Protein AF-0000000072555849 (afdb_homodimer)

Solvent-accessible surface area (backbone atoms only — not comparable to full-atom values): 18110 Å² total; per-residue (Å²): 135,80,87,77,76,68,72,60,30,53,57,47,56,72,66,54,52,37,67,53,28,37,28,51,51,38,41,52,35,62,40,64,71,52,24,48,52,51,27,51,51,50,51,46,42,52,52,54,61,70,70,49,93,67,64,90,85,61,60,68,38,31,16,55,55,64,69,45,57,46,42,68,93,71,52,37,69,68,65,23,56,23,56,56,30,41,79,39,71,36,89,82,35,72,61,60,79,75,52,84,67,86,63,72,74,80,38,75,64,37,54,72,75,40,26,72,34,18,22,29,67,66,78,61,44,50,46,77,54,78,45,82,43,69,24,52,63,41,51,52,49,89,72,48,64,48,41,71,86,74,77,78,68,80,71,128,135,80,83,80,71,69,72,60,30,54,58,49,54,72,66,54,54,36,67,55,28,36,29,51,52,39,41,53,34,61,40,65,70,53,24,47,51,51,27,50,52,50,50,46,43,51,52,54,61,71,70,47,93,66,64,89,85,62,60,67,40,31,16,56,56,65,69,45,59,46,42,68,91,71,54,38,67,68,66,25,56,24,55,55,28,41,80,39,71,39,89,81,34,70,61,59,78,74,52,83,67,88,61,72,73,81,37,74,64,36,54,72,74,40,26,73,32,19,24,28,68,65,78,61,44,49,46,78,54,79,45,83,42,69,23,52,63,42,50,52,47,89,72,48,64,48,40,70,84,74,78,78,68,81,73,127

Radius of gyration: 21.7 Å; Cα contacts (8 Å, |Δi|>4): 490; chains: 2; bounding box: 53×56×47 Å

Structure (mmCIF, N/CA/C/O backbone):
data_AF-0000000072555849-model_v1
#
loop_
_entity.id
_entity.type
_entity.pdbx_description
1 polymer 'Predicted protein'
#
loop_
_atom_site.group_PDB
_atom_site.id
_atom_site.type_symbol
_atom_site.label_atom_id
_atom_site.label_alt_id
_atom_site.label_comp_id
_atom_site.label_asym_id
_atom_site.label_entity_id
_atom_site.label_seq_id
_atom_site.pdbx_PDB_ins_code
_atom_site.Cartn_x
_atom_site.Cartn_y
_atom_site.Cartn_z
_atom_site.occupancy
_atom_site.B_iso_or_equiv
_atom_site.auth_seq_id
_atom_site.auth_comp_id
_atom_site.auth_asym_id
_atom_site.auth_atom_id
_atom_site.pdbx_PDB_model_num
ATOM 1 N N . MET A 1 1 ? 9.656 2.719 -25.516 1 22.28 1 MET A N 1
ATOM 2 C CA . MET A 1 1 ? 8.672 1.974 -24.734 1 22.28 1 MET A CA 1
ATOM 3 C C . MET A 1 1 ? 7.906 2.898 -23.797 1 22.28 1 MET A C 1
ATOM 5 O O . MET A 1 1 ? 8.516 3.602 -22.984 1 22.28 1 MET A O 1
ATOM 9 N N . SER A 1 2 ? 6.754 3.582 -24.172 1 26.95 2 SER A N 1
ATOM 10 C CA . SER A 1 2 ? 5.902 4.652 -23.672 1 26.95 2 SER A CA 1
ATOM 11 C C . SER A 1 2 ? 5.5 4.402 -22.219 1 26.95 2 SER A C 1
ATOM 13 O O . SER A 1 2 ? 5.227 3.264 -21.844 1 26.95 2 SER A O 1
ATOM 15 N N . SER A 1 3 ? 5.941 5.102 -21.203 1 34.06 3 SER A N 1
ATOM 16 C CA . SER A 1 3 ? 5.578 5.215 -19.797 1 34.06 3 SER A CA 1
ATOM 17 C C . SER A 1 3 ? 4.07 5.078 -19.594 1 34.06 3 SER A C 1
ATOM 19 O O . SER A 1 3 ? 3.314 6 -19.906 1 34.06 3 SER A O 1
ATOM 21 N N . THR A 1 4 ? 3.285 4.121 -19.891 1 38.62 4 THR A N 1
ATOM 22 C CA . THR A 1 4 ? 1.869 3.789 -19.984 1 38.62 4 THR A CA 1
ATOM 23 C C . THR A 1 4 ? 1.066 4.484 -18.891 1 38.62 4 THR A C 1
ATOM 25 O O . THR A 1 4 ? 1.5 4.547 -17.734 1 38.62 4 THR A O 1
ATOM 28 N N . GLN A 1 5 ? -0.163 5.316 -18.938 1 40.66 5 GLN A N 1
ATOM 29 C CA . GLN A 1 5 ? -1.08 6.344 -18.453 1 40.66 5 GLN A CA 1
ATOM 30 C C . GLN A 1 5 ? -1.609 6.004 -17.062 1 40.66 5 GLN A C 1
ATOM 32 O O . GLN A 1 5 ? -2.291 4.992 -16.891 1 40.66 5 GLN A O 1
ATOM 37 N N . PRO A 1 6 ? -1.11 6.359 -15.758 1 52.03 6 PRO A N 1
ATOM 38 C CA . PRO A 1 6 ? -1.632 6.48 -14.398 1 52.03 6 PRO A CA 1
ATOM 39 C C . PRO A 1 6 ? -3.129 6.777 -14.359 1 52.03 6 PRO A C 1
ATOM 41 O O . PRO A 1 6 ? -3.816 6.391 -13.414 1 52.03 6 PRO A O 1
ATOM 44 N N . SER A 1 7 ? -3.617 7.566 -15.352 1 56.06 7 SER A N 1
ATOM 45 C CA . SER A 1 7 ? -4.973 8.109 -15.32 1 56.06 7 SER A CA 1
ATOM 46 C C . SER A 1 7 ? -6.012 6.992 -15.234 1 56.06 7 SER A C 1
ATOM 48 O O . SER A 1 7 ? -7.008 7.121 -14.516 1 56.06 7 SER A O 1
ATOM 50 N N . ASN A 1 8 ? -5.645 5.73 -15.711 1 82.38 8 ASN A N 1
ATOM 51 C CA . ASN A 1 8 ? -6.629 4.652 -15.766 1 82.38 8 ASN A CA 1
ATOM 52 C C . ASN A 1 8 ? -6.688 3.887 -14.445 1 82.38 8 ASN A C 1
ATOM 54 O O . ASN A 1 8 ? -7.77 3.508 -13.992 1 82.38 8 ASN A O 1
ATOM 58 N N . SER A 1 9 ? -5.59 4.102 -13.617 1 90.5 9 SER A N 1
ATOM 59 C CA . SER A 1 9 ? -5.59 3.371 -12.359 1 90.5 9 SER A CA 1
ATOM 60 C C . SER A 1 9 ? -6.469 4.059 -11.32 1 90.5 9 SER A C 1
ATOM 62 O O . SER A 1 9 ? -7.199 3.398 -10.578 1 90.5 9 SER A O 1
ATOM 64 N N . TYR A 1 10 ? -6.477 5.367 -11.461 1 90.5 10 TYR A N 1
ATOM 65 C CA . TYR A 1 10 ? -7.25 6.117 -10.484 1 90.5 10 TYR A CA 1
ATOM 66 C C . TYR A 1 10 ? -8.742 5.934 -10.703 1 90.5 10 TYR A C 1
ATOM 68 O O . TYR A 1 10 ? -9.516 5.84 -9.75 1 90.5 10 TYR A O 1
ATOM 76 N N . GLU A 1 11 ? -9.109 5.934 -11.906 1 91.44 11 GLU A N 1
ATOM 77 C CA . GLU A 1 11 ? -10.516 5.703 -12.227 1 91.44 11 GLU A CA 1
ATOM 78 C C . GLU A 1 11 ? -10.984 4.336 -11.727 1 91.44 11 GLU A C 1
ATOM 80 O O . GLU A 1 11 ? -12.07 4.211 -11.172 1 91.44 11 GLU A O 1
ATOM 85 N N . VAL A 1 12 ? -10.156 3.391 -11.914 1 93.5 12 VAL A N 1
ATOM 86 C CA . VAL A 1 12 ? -10.477 2.033 -11.477 1 93.5 12 VAL A CA 1
ATOM 87 C C . VAL A 1 12 ? -10.641 2 -9.961 1 93.5 12 VAL A C 1
ATOM 89 O O . VAL A 1 12 ? -11.609 1.443 -9.445 1 93.5 12 VAL A O 1
ATOM 92 N N . VAL A 1 13 ? -9.742 2.613 -9.289 1 92.31 13 VAL A N 1
ATOM 93 C CA . VAL A 1 13 ? -9.703 2.562 -7.832 1 92.31 13 VAL A CA 1
ATOM 94 C C . VAL A 1 13 ? -10.93 3.266 -7.262 1 92.31 13 VAL A C 1
ATOM 96 O O . VAL A 1 13 ? -11.516 2.807 -6.277 1 92.31 13 VAL A O 1
ATOM 99 N N . ARG A 1 14 ? -11.383 4.297 -7.906 1 92.12 14 ARG A N 1
ATOM 100 C CA . ARG A 1 14 ? -12.539 5.066 -7.457 1 92.12 14 ARG A CA 1
ATOM 101 C C . ARG A 1 14 ? -13.812 4.23 -7.512 1 92.12 14 ARG A C 1
ATOM 103 O O . ARG A 1 14 ? -14.742 4.453 -6.73 1 92.12 14 ARG A O 1
ATOM 110 N N . ASN A 1 15 ? -13.805 3.301 -8.367 1 93.69 15 ASN A N 1
ATOM 111 C CA . ASN A 1 15 ? -15.039 2.562 -8.609 1 93.69 15 ASN A CA 1
ATOM 112 C C . ASN A 1 15 ? -15.008 1.185 -7.957 1 93.69 15 ASN A C 1
ATOM 114 O O . ASN A 1 15 ? -15.883 0.354 -8.203 1 93.69 15 ASN A O 1
ATOM 118 N N . ILE A 1 16 ? -14.062 0.933 -7.137 1 95.38 16 ILE A N 1
ATOM 119 C CA . ILE A 1 16 ? -13.969 -0.346 -6.441 1 95.38 16 ILE A CA 1
ATOM 120 C C . ILE A 1 16 ? -15.094 -0.46 -5.418 1 95.38 16 ILE A C 1
ATOM 122 O O . ILE A 1 16 ? -15.281 0.438 -4.59 1 95.38 16 ILE A O 1
ATOM 126 N N . PRO A 1 17 ? -15.945 -1.571 -5.484 1 93.75 17 PRO A N 1
ATOM 127 C CA . PRO A 1 17 ? -16.938 -1.79 -4.426 1 93.75 17 PRO A CA 1
ATOM 128 C C . PRO A 1 17 ? -16.297 -1.877 -3.037 1 93.75 17 PRO A C 1
ATOM 130 O O . PRO A 1 17 ? -15.148 -2.311 -2.904 1 93.75 17 PRO A O 1
ATOM 133 N N . ASN A 1 18 ? -17 -1.547 -1.956 1 91.56 18 ASN A N 1
ATOM 134 C CA . ASN A 1 18 ? -16.484 -1.457 -0.592 1 91.56 18 ASN A CA 1
ATOM 135 C C . ASN A 1 18 ? -15.953 -2.801 -0.106 1 91.56 18 ASN A C 1
ATOM 137 O O . ASN A 1 18 ? -14.914 -2.855 0.556 1 91.56 18 ASN A O 1
ATOM 141 N N . ASP A 1 19 ? -16.688 -3.867 -0.368 1 90.5 19 ASP A N 1
ATOM 142 C CA . ASP A 1 19 ? -16.266 -5.184 0.093 1 90.5 19 ASP A CA 1
ATOM 143 C C . ASP A 1 19 ? -15 -5.637 -0.627 1 90.5 19 ASP A C 1
ATOM 145 O O . ASP A 1 19 ? -14.141 -6.297 -0.034 1 90.5 19 ASP A O 1
ATOM 149 N N . GLN A 1 20 ? -14.844 -5.215 -1.863 1 95.31 20 GLN A N 1
ATOM 150 C CA . GLN A 1 20 ? -13.625 -5.551 -2.594 1 95.31 20 GLN A CA 1
ATOM 151 C C . GLN A 1 20 ? -12.453 -4.707 -2.111 1 95.31 20 GLN A C 1
ATOM 153 O O . GLN A 1 20 ? -11.312 -5.168 -2.111 1 95.31 20 GLN A O 1
ATOM 158 N N . ALA A 1 21 ? -12.734 -3.494 -1.678 1 96.81 21 ALA A N 1
ATOM 159 C CA . ALA A 1 21 ? -11.695 -2.635 -1.13 1 96.81 21 ALA A CA 1
ATOM 160 C C . ALA A 1 21 ? -11.023 -3.283 0.081 1 96.81 21 ALA A C 1
ATOM 162 O O . ALA A 1 21 ? -9.805 -3.238 0.223 1 96.81 21 ALA A O 1
ATOM 163 N N . LYS A 1 22 ? -11.852 -3.883 0.884 1 95.56 22 LYS A N 1
ATOM 164 C CA . LYS A 1 22 ? -11.32 -4.547 2.068 1 95.56 22 LYS A CA 1
ATOM 165 C C . LYS A 1 22 ? -10.414 -5.715 1.684 1 95.56 22 LYS A C 1
ATOM 167 O O . LYS A 1 22 ? -9.344 -5.902 2.27 1 95.56 22 LYS A O 1
ATOM 172 N N . ALA A 1 23 ? -10.828 -6.48 0.707 1 96.62 23 ALA A N 1
ATOM 173 C CA . ALA A 1 23 ? -10.023 -7.605 0.241 1 96.62 23 ALA A CA 1
ATOM 174 C C . ALA A 1 23 ? -8.664 -7.133 -0.262 1 96.62 23 ALA A C 1
ATOM 176 O O . ALA A 1 23 ? -7.633 -7.742 0.044 1 96.62 23 ALA A O 1
ATOM 177 N N . ILE A 1 24 ? -8.703 -6.086 -1.026 1 98 24 ILE A N 1
ATOM 178 C CA . ILE A 1 24 ? -7.473 -5.539 -1.583 1 98 24 ILE A CA 1
ATOM 179 C C . ILE A 1 24 ? -6.582 -5.023 -0.455 1 98 24 ILE A C 1
ATOM 181 O O . ILE A 1 24 ? -5.375 -5.277 -0.444 1 98 24 ILE A O 1
ATOM 185 N N . LEU A 1 25 ? -7.148 -4.324 0.495 1 97.31 25 LEU A N 1
ATOM 186 C CA . LEU A 1 25 ? -6.41 -3.791 1.633 1 97.31 25 LEU A CA 1
ATOM 187 C C . LEU A 1 25 ? -5.707 -4.91 2.396 1 97.31 25 LEU A C 1
ATOM 189 O O . LEU A 1 25 ? -4.531 -4.781 2.75 1 97.31 25 LEU A O 1
ATOM 193 N N . LEU A 1 26 ? -6.41 -5.992 2.635 1 96.06 26 LEU A N 1
ATOM 194 C CA . LEU A 1 26 ? -5.832 -7.133 3.334 1 96.06 26 LEU A CA 1
ATOM 195 C C . LEU A 1 26 ? -4.656 -7.711 2.555 1 96.06 26 LEU A C 1
ATOM 197 O O . LEU A 1 26 ? -3.641 -8.086 3.145 1 96.06 26 LEU A O 1
ATOM 201 N N . SER A 1 27 ? -4.75 -7.73 1.266 1 96.38 27 SER A N 1
ATOM 202 C CA . SER A 1 27 ? -3.666 -8.25 0.439 1 96.38 27 SER A CA 1
ATOM 203 C C . SER A 1 27 ? -2.449 -7.336 0.481 1 96.38 27 SER A C 1
ATOM 205 O O . SER A 1 27 ? -1.312 -7.805 0.526 1 96.38 27 SER A O 1
ATOM 207 N N . LEU A 1 28 ? -2.68 -6.055 0.497 1 96.94 28 LEU A N 1
ATOM 208 C CA . LEU A 1 28 ? -1.583 -5.094 0.586 1 96.94 28 LEU A CA 1
ATOM 209 C C . LEU A 1 28 ? -0.865 -5.215 1.926 1 96.94 28 LEU A C 1
ATOM 211 O O . LEU A 1 28 ? 0.326 -4.91 2.025 1 96.94 28 LEU A O 1
ATOM 215 N N . CYS A 1 29 ? -1.51 -5.711 2.92 1 96.06 29 CYS A N 1
ATOM 216 C CA . CYS A 1 29 ? -0.998 -5.75 4.285 1 96.06 29 CYS A CA 1
ATOM 217 C C . CYS A 1 29 ? -0.056 -6.93 4.48 1 96.06 29 CYS A C 1
ATOM 219 O O . CYS A 1 29 ? 0.364 -7.215 5.605 1 96.06 29 CYS A O 1
ATOM 221 N N . THR A 1 30 ? 0.257 -7.637 3.43 1 93.25 30 THR A N 1
ATOM 222 C CA . THR A 1 30 ? 1.364 -8.578 3.527 1 93.25 30 THR A CA 1
ATOM 223 C C . THR A 1 30 ? 2.691 -7.844 3.68 1 93.25 30 THR A C 1
ATOM 225 O O . THR A 1 30 ? 3.678 -8.422 4.148 1 93.25 30 THR A O 1
ATOM 228 N N . ASN A 1 31 ? 2.723 -6.609 3.152 1 91.44 31 ASN A N 1
ATOM 229 C CA . ASN A 1 31 ? 3.838 -5.707 3.428 1 91.44 31 ASN A CA 1
ATOM 230 C C . ASN A 1 31 ? 3.686 -5.023 4.785 1 91.44 31 ASN A C 1
ATOM 232 O O . ASN A 1 31 ? 2.76 -4.234 4.984 1 91.44 31 ASN A O 1
ATOM 236 N N . PRO A 1 32 ? 4.609 -5.27 5.676 1 91.75 32 PRO A N 1
ATOM 237 C CA . PRO A 1 32 ? 4.43 -4.758 7.035 1 91.75 32 PRO A CA 1
ATOM 238 C C . PRO A 1 32 ? 4.398 -3.23 7.086 1 91.75 32 PRO A C 1
ATOM 240 O O . PRO A 1 32 ? 3.705 -2.654 7.93 1 91.75 32 PRO A O 1
ATOM 243 N N . ALA A 1 33 ? 5.152 -2.562 6.234 1 90.62 33 ALA A N 1
ATOM 244 C CA . ALA A 1 33 ? 5.16 -1.103 6.234 1 90.62 33 ALA A CA 1
ATOM 245 C C . ALA A 1 33 ? 3.801 -0.549 5.809 1 90.62 33 ALA A C 1
ATOM 247 O O . ALA A 1 33 ? 3.305 0.414 6.398 1 90.62 33 ALA A O 1
ATOM 248 N N . ILE A 1 34 ? 3.219 -1.183 4.812 1 95.38 34 ILE A N 1
ATOM 249 C CA . ILE A 1 34 ? 1.899 -0.759 4.352 1 95.38 34 ILE A CA 1
ATOM 250 C C . ILE A 1 34 ? 0.857 -1.058 5.426 1 95.38 34 ILE A C 1
ATOM 252 O O . ILE A 1 34 ? -0.013 -0.229 5.703 1 95.38 34 ILE A O 1
ATOM 256 N N . CYS A 1 35 ? 0.975 -2.182 6.027 1 96 35 CYS A N 1
ATOM 257 C CA . CYS A 1 35 ? 0.029 -2.59 7.059 1 96 35 CYS A CA 1
ATOM 258 C C . CYS A 1 35 ? 0.028 -1.603 8.219 1 96 35 CYS A C 1
ATOM 260 O O . CYS A 1 35 ? -1.032 -1.244 8.734 1 96 35 CYS A O 1
ATOM 262 N N . ALA A 1 36 ? 1.192 -1.209 8.594 1 94.69 36 ALA A N 1
ATOM 263 C CA . ALA A 1 36 ? 1.302 -0.225 9.672 1 94.69 36 ALA A CA 1
ATOM 264 C C . ALA A 1 36 ? 0.601 1.078 9.289 1 94.69 36 ALA A C 1
ATOM 266 O O . ALA A 1 36 ? -0.094 1.676 10.117 1 94.69 36 ALA A O 1
ATOM 267 N N . LYS A 1 37 ? 0.815 1.483 8.094 1 95.56 37 LYS A N 1
ATOM 268 C CA . LYS A 1 37 ? 0.165 2.701 7.617 1 95.56 37 LYS A CA 1
ATOM 269 C C . LYS A 1 37 ? -1.354 2.549 7.617 1 95.56 37 LYS A C 1
ATOM 271 O O . LYS A 1 37 ? -2.074 3.457 8.031 1 95.56 37 LYS A O 1
ATOM 276 N N . VAL A 1 38 ? -1.848 1.429 7.176 1 97.81 38 VAL A N 1
ATOM 277 C CA . VAL A 1 38 ? -3.277 1.13 7.168 1 97.81 38 VAL A CA 1
ATOM 278 C C . VAL A 1 38 ? -3.828 1.199 8.586 1 97.81 38 VAL A C 1
ATOM 280 O O . VAL A 1 38 ? -4.879 1.802 8.828 1 97.81 38 VAL A O 1
ATOM 283 N N . ALA A 1 39 ? -3.135 0.604 9.492 1 96.94 39 ALA A N 1
ATOM 284 C CA . ALA A 1 39 ? -3.568 0.594 10.891 1 96.94 39 ALA A CA 1
ATOM 285 C C . ALA A 1 39 ? -3.646 2.012 11.453 1 96.94 39 ALA A C 1
ATOM 287 O O . ALA A 1 39 ? -4.578 2.342 12.188 1 96.94 39 ALA A O 1
ATOM 288 N N . THR A 1 40 ? -2.68 2.797 11.094 1 96.44 40 THR A N 1
ATOM 289 C CA . THR A 1 40 ? -2.674 4.184 11.547 1 96.44 40 THR A CA 1
ATOM 290 C C . THR A 1 40 ? -3.889 4.934 11.008 1 96.44 40 THR A C 1
ATOM 292 O O . THR A 1 40 ? -4.562 5.652 11.75 1 96.44 40 THR A O 1
ATOM 295 N N . TYR A 1 41 ? -4.152 4.801 9.727 1 97.88 41 TYR A N 1
ATOM 296 C CA . TYR A 1 41 ? -5.328 5.434 9.141 1 97.88 41 TYR A CA 1
ATOM 297 C C . TYR A 1 41 ? -6.602 4.957 9.82 1 97.88 41 TYR A C 1
ATOM 299 O O . TYR A 1 41 ? -7.496 5.758 10.109 1 97.88 41 TYR A O 1
ATOM 307 N N . ALA A 1 42 ? -6.707 3.67 10.047 1 97.31 42 ALA A N 1
ATOM 308 C CA . ALA A 1 42 ? -7.883 3.088 10.688 1 97.31 42 ALA A CA 1
ATOM 309 C C . ALA A 1 42 ? -8.109 3.686 12.07 1 97.31 42 ALA A C 1
ATOM 311 O O . ALA A 1 42 ? -9.234 4.027 12.43 1 97.31 42 ALA A O 1
ATOM 312 N N . LYS A 1 43 ? -7.016 3.768 12.773 1 95.56 43 LYS A N 1
ATOM 313 C CA . LYS A 1 43 ? -7.113 4.34 14.117 1 95.56 43 LYS A CA 1
ATOM 314 C C . LYS A 1 43 ? -7.59 5.785 14.062 1 95.56 43 LYS A C 1
ATOM 316 O O . LYS A 1 43 ? -8.453 6.191 14.852 1 95.56 43 LYS A O 1
ATOM 321 N N . ARG A 1 44 ? -7.035 6.594 13.172 1 96.25 44 ARG A N 1
ATOM 322 C CA . ARG A 1 44 ? -7.441 7.988 13.023 1 96.25 44 ARG A CA 1
ATOM 323 C C . ARG A 1 44 ? -8.914 8.086 12.641 1 96.25 44 ARG A C 1
ATOM 325 O O . ARG A 1 44 ? -9.633 8.953 13.148 1 96.25 44 ARG A O 1
ATOM 332 N N . LEU A 1 45 ? -9.344 7.234 11.727 1 96.62 45 LEU A N 1
ATOM 333 C CA . LEU A 1 45 ? -10.742 7.219 11.32 1 96.62 45 LEU A CA 1
ATOM 334 C C . LEU A 1 45 ? -11.648 6.906 12.508 1 96.62 45 LEU A C 1
ATOM 336 O O . LEU A 1 45 ? -12.672 7.566 12.703 1 96.62 45 LEU A O 1
ATOM 340 N N . ASP A 1 46 ? -11.305 5.934 13.305 1 93.56 46 ASP A N 1
ATOM 341 C CA . ASP A 1 46 ? -12.078 5.551 14.484 1 93.56 46 ASP A CA 1
ATOM 342 C C . ASP A 1 46 ? -12.172 6.707 15.477 1 93.56 46 ASP A C 1
ATOM 344 O O . ASP A 1 46 ? -13.25 6.992 16 1 93.56 46 ASP A O 1
ATOM 348 N N . GLU A 1 47 ? -11.055 7.305 15.719 1 94.75 47 GLU A N 1
ATOM 349 C CA . GLU A 1 47 ? -11.023 8.43 16.656 1 94.75 47 GLU A CA 1
ATOM 350 C C . GLU A 1 47 ? -11.906 9.578 16.172 1 94.75 47 GLU A C 1
ATOM 352 O O . GLU A 1 47 ? -12.641 10.172 16.953 1 94.75 47 GLU A O 1
ATOM 357 N N . GLU A 1 48 ? -11.805 9.875 14.898 1 94.25 48 GLU A N 1
ATOM 358 C CA . GLU A 1 48 ? -12.641 10.93 14.336 1 94.25 48 GLU A CA 1
ATOM 359 C C . GLU A 1 48 ? -14.125 10.57 14.43 1 94.25 48 GLU A C 1
ATOM 361 O O . GLU A 1 48 ? -14.953 11.414 14.758 1 94.25 48 GLU A O 1
ATOM 366 N N . ALA A 1 49 ? -14.516 9.367 14.141 1 90.94 49 ALA A N 1
ATOM 367 C CA . ALA A 1 49 ? -15.906 8.922 14.172 1 90.94 49 ALA A CA 1
ATOM 368 C C . ALA A 1 49 ? -16.469 8.992 15.586 1 90.94 49 ALA A C 1
ATOM 370 O O . ALA A 1 49 ? -17.672 9.242 15.773 1 90.94 49 ALA A O 1
ATOM 371 N N . LEU A 1 50 ? -15.641 8.789 16.578 1 90.25 50 LEU A N 1
ATOM 372 C CA . LEU A 1 50 ? -16.062 8.797 17.969 1 90.25 50 LEU A CA 1
ATOM 373 C C . LEU A 1 50 ? -16.141 10.227 18.5 1 90.25 50 LEU A C 1
ATOM 375 O O . LEU A 1 50 ? -16.812 10.477 19.5 1 90.25 50 LEU A O 1
ATOM 379 N N . SER A 1 51 ? -15.383 11.094 17.984 1 86.31 51 SER A N 1
ATOM 380 C CA . SER A 1 51 ? -15.227 12.43 18.547 1 86.31 51 SER A CA 1
ATOM 381 C C . SER A 1 51 ? -16.453 13.297 18.281 1 86.31 51 SER A C 1
ATOM 383 O O . SER A 1 51 ? -16.781 14.188 19.062 1 86.31 51 SER A O 1
ATOM 385 N N . LYS A 1 52 ? -17.031 13.25 17.203 1 76.69 52 LYS A N 1
ATOM 386 C CA . LYS A 1 52 ? -18.109 14.164 16.844 1 76.69 52 LYS A CA 1
ATOM 387 C C . LYS A 1 52 ? -19.359 13.398 16.422 1 76.69 52 LYS A C 1
ATOM 389 O O . LYS A 1 52 ? -19.266 12.281 15.891 1 76.69 52 LYS A O 1
ATOM 394 N N . LYS A 1 53 ? -20.5 14.031 16.828 1 83.69 53 LYS A N 1
ATOM 395 C CA . LYS A 1 53 ? -21.75 13.508 16.312 1 83.69 53 LYS A CA 1
ATOM 396 C C . LYS A 1 53 ? -21.938 13.906 14.844 1 83.69 53 LYS A C 1
ATOM 398 O O . LYS A 1 53 ? -21.656 15.039 14.461 1 83.69 53 LYS A O 1
ATOM 403 N N . HIS A 1 54 ? -22.109 12.977 14.031 1 86.38 54 HIS A N 1
ATOM 404 C CA . HIS A 1 54 ? -22.359 13.219 12.617 1 86.38 54 HIS A CA 1
ATOM 405 C C . HIS A 1 54 ? -23.672 12.594 12.172 1 86.38 54 HIS A C 1
ATOM 407 O O . HIS A 1 54 ? -24.234 11.75 12.875 1 86.38 54 HIS A O 1
ATOM 413 N N . LYS A 1 55 ? -24.172 13.156 11.109 1 84.06 55 LYS A N 1
ATOM 414 C CA . LYS A 1 55 ? -25.359 12.555 10.523 1 84.06 55 LYS A CA 1
ATOM 415 C C . LYS A 1 55 ? -25.125 11.094 10.172 1 84.06 55 LYS A C 1
ATOM 417 O O . LYS A 1 55 ? -24.016 10.711 9.805 1 84.06 55 LYS A O 1
ATOM 422 N N . PRO A 1 56 ? -26.109 10.281 10.305 1 81.81 56 PRO A N 1
ATOM 423 C CA . PRO A 1 56 ? -25.969 8.852 10.023 1 81.81 56 PRO A CA 1
ATOM 424 C C . PRO A 1 56 ? -25.469 8.57 8.609 1 81.81 56 PRO A C 1
ATOM 426 O O . PRO A 1 56 ? -24.734 7.602 8.391 1 81.81 56 PRO A O 1
ATOM 429 N N . ASP A 1 57 ? -25.766 9.461 7.617 1 83.88 57 ASP A N 1
ATOM 430 C CA . ASP A 1 57 ? -25.422 9.18 6.227 1 83.88 57 ASP A CA 1
ATOM 431 C C . ASP A 1 57 ? -24.109 9.859 5.848 1 83.88 57 ASP A C 1
ATOM 433 O O . ASP A 1 57 ? -23.703 9.844 4.684 1 83.88 57 ASP A O 1
ATOM 437 N N . SER A 1 58 ? -23.516 10.414 6.891 1 88.88 58 SER A N 1
ATOM 438 C CA . SER A 1 58 ? -22.266 11.094 6.586 1 88.88 58 SER A CA 1
ATOM 439 C C . SER A 1 58 ? -21.156 10.102 6.281 1 88.88 58 SER A C 1
ATOM 441 O O . SER A 1 58 ? -21.047 9.062 6.941 1 88.88 58 SER A O 1
ATOM 443 N N . THR A 1 59 ? -20.453 10.398 5.227 1 88.12 59 THR A N 1
ATOM 444 C CA . THR A 1 59 ? -19.328 9.547 4.852 1 88.12 59 THR A CA 1
ATOM 445 C C . THR A 1 59 ? -18 10.156 5.309 1 88.12 59 THR A C 1
ATOM 447 O O . THR A 1 59 ? -17.781 11.352 5.133 1 88.12 59 THR A O 1
ATOM 450 N N . ILE A 1 60 ? -17.219 9.328 6 1 94.19 60 ILE A N 1
ATOM 451 C CA . ILE A 1 60 ? -15.914 9.781 6.457 1 94.19 60 ILE A CA 1
ATOM 452 C C . ILE A 1 60 ? -14.867 9.477 5.391 1 94.19 60 ILE A C 1
ATOM 454 O O . ILE A 1 60 ? -14.922 8.43 4.738 1 94.19 60 ILE A O 1
ATOM 458 N N . ALA A 1 61 ? -13.93 10.383 5.164 1 96.44 61 ALA A N 1
ATOM 459 C CA . ALA A 1 61 ? -12.852 10.25 4.184 1 96.44 61 ALA A CA 1
ATOM 460 C C . ALA A 1 61 ? -11.508 10.633 4.793 1 96.44 61 ALA A C 1
ATOM 462 O O . ALA A 1 61 ? -11.445 11.117 5.926 1 96.44 61 ALA A O 1
ATOM 463 N N . ILE A 1 62 ? -10.477 10.273 4.129 1 98.19 62 ILE A N 1
ATOM 464 C CA . ILE A 1 62 ? -9.133 10.695 4.512 1 98.19 62 ILE A CA 1
ATOM 465 C C . ILE A 1 62 ? -8.594 11.695 3.492 1 98.19 62 ILE A C 1
ATOM 467 O O . ILE A 1 62 ? -8.672 11.461 2.285 1 98.19 62 ILE A O 1
ATOM 471 N N . CYS A 1 63 ? -8.133 12.789 4.016 1 98.25 63 CYS A N 1
ATOM 472 C CA . CYS A 1 63 ? -7.527 13.781 3.141 1 98.25 63 CYS A CA 1
ATOM 473 C C . CYS A 1 63 ? -6.172 13.312 2.633 1 98.25 63 CYS A C 1
ATOM 475 O O . CYS A 1 63 ? -5.301 12.945 3.422 1 98.25 63 CYS A O 1
ATOM 477 N N . VAL A 1 64 ? -5.93 13.359 1.372 1 97.44 64 VAL A N 1
ATOM 478 C CA . VAL A 1 64 ? -4.691 12.852 0.784 1 97.44 64 VAL A CA 1
ATOM 479 C C . VAL A 1 64 ? -3.598 13.914 0.885 1 97.44 64 VAL A C 1
ATOM 481 O O . VAL A 1 64 ? -2.447 13.664 0.522 1 97.44 64 VAL A O 1
ATOM 484 N N . GLN A 1 65 ? -3.947 15.094 1.422 1 96.69 65 GLN A N 1
ATOM 485 C CA . GLN A 1 65 ? -2.98 16.188 1.54 1 96.69 65 GLN A CA 1
ATOM 486 C C . GLN A 1 65 ? -2.412 16.266 2.955 1 96.69 65 GLN A C 1
ATOM 488 O O . GLN A 1 65 ? -1.207 16.438 3.137 1 96.69 65 GLN A O 1
ATOM 493 N N . CYS A 1 66 ? -3.252 16.062 3.967 1 96.69 66 CYS A N 1
ATOM 494 C CA . CYS A 1 66 ? -2.789 16.203 5.344 1 96.69 66 CYS A CA 1
ATOM 495 C C . CYS A 1 66 ? -2.918 14.891 6.105 1 96.69 66 CYS A C 1
ATOM 497 O O . CYS A 1 66 ? -2.525 14.805 7.27 1 96.69 66 CYS A O 1
ATOM 499 N N . ASP A 1 67 ? -3.57 13.859 5.535 1 96.38 67 ASP A N 1
ATOM 500 C CA . ASP A 1 67 ? -3.699 12.5 6.051 1 96.38 67 ASP A CA 1
ATOM 501 C C . ASP A 1 67 ? -4.688 12.445 7.211 1 96.38 67 ASP A C 1
ATOM 503 O O . ASP A 1 67 ? -4.715 11.469 7.961 1 96.38 67 ASP A O 1
ATOM 507 N N . GLN A 1 68 ? -5.504 13.438 7.371 1 97.31 68 GLN A N 1
ATOM 508 C CA . GLN A 1 68 ? -6.473 13.445 8.461 1 97.31 68 GLN A CA 1
ATOM 509 C C . GLN A 1 68 ? -7.859 13.047 7.977 1 97.31 68 GLN A C 1
ATOM 511 O O . GLN A 1 68 ? -8.25 13.383 6.855 1 97.31 68 GLN A O 1
ATOM 516 N N . PRO A 1 69 ? -8.555 12.273 8.789 1 97.88 69 PRO A N 1
ATOM 517 C CA . PRO A 1 69 ? -9.953 12 8.461 1 97.88 69 PRO A CA 1
ATOM 518 C C . PRO A 1 69 ? -10.828 13.25 8.539 1 97.88 69 PRO A C 1
ATOM 520 O O . PRO A 1 69 ? -10.5 14.195 9.258 1 97.88 69 PRO A O 1
ATOM 523 N N . TYR A 1 70 ? -11.883 13.305 7.785 1 96.88 70 TYR A N 1
ATOM 524 C CA . TYR A 1 70 ? -12.828 14.414 7.816 1 96.88 70 TYR A CA 1
ATOM 525 C C . TYR A 1 70 ? -14.188 13.984 7.293 1 96.88 70 TYR A C 1
ATOM 527 O O . TYR A 1 70 ? -14.305 12.969 6.609 1 96.88 70 TYR A O 1
ATOM 535 N N . TYR A 1 71 ? -15.188 14.688 7.68 1 95.69 71 TYR A N 1
ATOM 536 C CA . TYR A 1 71 ? -16.531 14.594 7.102 1 95.69 71 TYR A CA 1
ATOM 537 C C . TYR A 1 71 ? -16.781 15.742 6.125 1 95.69 71 TYR A C 1
ATOM 539 O O . TYR A 1 71 ? -16.406 16.891 6.391 1 95.69 71 TYR A O 1
ATOM 547 N N . GLU A 1 72 ? -17.391 15.398 5.059 1 93.62 72 GLU A N 1
ATOM 548 C CA . GLU A 1 72 ? -17.609 16.391 4.004 1 93.62 72 GLU A CA 1
ATOM 549 C C . GLU A 1 72 ? -18.359 17.594 4.535 1 93.62 72 GLU A C 1
ATOM 551 O O . GLU A 1 72 ? -18.094 18.734 4.117 1 93.62 72 GLU A O 1
ATOM 556 N N . GLU A 1 73 ? -19.266 17.422 5.43 1 93.44 73 GLU A N 1
ATOM 557 C CA . GLU A 1 73 ? -20.078 18.5 5.969 1 93.44 73 GLU A CA 1
ATOM 558 C C . GLU A 1 73 ? -19.25 19.484 6.773 1 93.44 73 GLU A C 1
ATOM 560 O O . GLU A 1 73 ? -19.656 20.641 6.98 1 93.44 73 GLU A O 1
ATOM 565 N N . ASP A 1 74 ? -18.062 19.062 7.234 1 94 74 ASP A N 1
ATOM 566 C CA . ASP A 1 74 ? -17.188 19.906 8.047 1 94 74 ASP A CA 1
ATOM 567 C C . ASP A 1 74 ? -16.062 20.5 7.203 1 94 74 ASP A C 1
ATOM 569 O O . ASP A 1 74 ? -15.211 21.219 7.719 1 94 74 ASP A O 1
ATOM 573 N N . ASN A 1 75 ? -16.078 20.188 5.949 1 96.56 75 ASN A N 1
ATOM 574 C CA . ASN A 1 75 ? -14.977 20.547 5.059 1 96.56 75 ASN A CA 1
ATOM 575 C C . ASN A 1 75 ? -15.133 21.969 4.52 1 96.56 75 ASN A C 1
ATOM 577 O O . ASN A 1 75 ? -16.047 22.234 3.742 1 96.56 75 ASN A O 1
ATOM 581 N N . ASP A 1 76 ? -14.289 22.828 4.961 1 97.19 76 ASP A N 1
ATOM 582 C CA . ASP A 1 76 ? -14.336 24.203 4.5 1 97.19 76 ASP A CA 1
ATOM 583 C C . ASP A 1 76 ? -12.969 24.672 3.992 1 97.19 76 ASP A C 1
ATOM 585 O O . ASP A 1 76 ? -12.039 23.875 3.908 1 97.19 76 ASP A O 1
ATOM 589 N N . ASP A 1 77 ? -12.797 25.875 3.631 1 97.5 77 ASP A N 1
ATOM 590 C CA . ASP A 1 77 ? -11.641 26.391 2.914 1 97.5 77 ASP A CA 1
ATOM 591 C C . ASP A 1 77 ? -10.438 26.531 3.846 1 97.5 77 ASP A C 1
ATOM 593 O O . ASP A 1 77 ? -9.359 26.969 3.422 1 97.5 77 ASP A O 1
ATOM 597 N N . THR A 1 78 ? -10.539 26.109 5.105 1 97.44 78 THR A N 1
ATOM 598 C CA . THR A 1 78 ? -9.43 26.234 6.043 1 97.44 78 THR A CA 1
ATOM 599 C C . THR A 1 78 ? -9.219 24.922 6.797 1 97.44 78 THR A C 1
ATOM 601 O O . THR A 1 78 ? -8.406 24.844 7.723 1 97.44 78 THR A O 1
ATOM 604 N N . SER A 1 79 ? -9.914 23.906 6.418 1 97.81 79 SER A N 1
ATOM 605 C CA . SER A 1 79 ? -9.953 22.656 7.16 1 97.81 79 SER A CA 1
ATOM 606 C C . SER A 1 79 ? -8.656 21.875 6.988 1 97.81 79 SER A C 1
ATOM 608 O O . SER A 1 79 ? -8.289 21.062 7.848 1 97.81 79 SER A O 1
ATOM 610 N N . CYS A 1 80 ? -7.965 22.109 5.902 1 98.19 80 CYS A N 1
ATOM 611 C CA . CYS A 1 80 ? -6.742 21.375 5.586 1 98.19 80 CYS A CA 1
ATOM 612 C C . CYS A 1 80 ? -5.539 22.312 5.574 1 98.19 80 CYS A C 1
ATOM 614 O O . CYS A 1 80 ? -5.586 23.391 4.973 1 98.19 80 CYS A O 1
ATOM 616 N N . VAL A 1 81 ? -4.523 21.922 6.281 1 98.19 81 VAL A N 1
ATOM 617 C CA . VAL A 1 81 ? -3.234 22.609 6.297 1 98.19 81 VAL A CA 1
ATOM 618 C C . VAL A 1 81 ? -2.129 21.641 5.883 1 98.19 81 VAL A C 1
ATOM 620 O O . VAL A 1 81 ? -1.926 20.609 6.527 1 98.19 81 VAL A O 1
ATOM 623 N N . HIS A 1 82 ? -1.52 21.969 4.777 1 97.81 82 HIS A N 1
ATOM 624 C CA . HIS A 1 82 ? -0.51 21.078 4.227 1 97.81 82 HIS A CA 1
ATOM 625 C C . HIS A 1 82 ? 0.538 21.844 3.432 1 97.81 82 HIS A C 1
ATOM 627 O O . HIS A 1 82 ? 0.451 23.062 3.305 1 97.81 82 HIS A O 1
ATOM 633 N N . HIS A 1 83 ? 1.666 21.125 3.053 1 97.75 83 HIS A N 1
ATOM 634 C CA . HIS A 1 83 ? 2.668 21.672 2.145 1 97.75 83 HIS A CA 1
ATOM 635 C C . HIS A 1 83 ? 2.451 21.188 0.719 1 97.75 83 HIS A C 1
ATOM 637 O O . HIS A 1 83 ? 2.131 20.016 0.507 1 97.75 83 HIS A O 1
ATOM 643 N N . ASP A 1 84 ? 2.572 22.062 -0.301 1 96.81 84 ASP A N 1
ATOM 644 C CA . ASP A 1 84 ? 2.389 21.609 -1.677 1 96.81 84 ASP A CA 1
ATOM 645 C C . ASP A 1 84 ? 3.73 21.469 -2.393 1 96.81 84 ASP A C 1
ATOM 647 O O . ASP A 1 84 ? 3.775 21.25 -3.605 1 96.81 84 ASP A O 1
ATOM 651 N N . GLY A 1 85 ? 4.844 21.578 -1.64 1 96.62 85 GLY A N 1
ATOM 652 C CA . GLY A 1 85 ? 6.176 21.266 -2.141 1 96.62 85 GLY A CA 1
ATOM 653 C C . GLY A 1 85 ? 6.66 19.891 -1.737 1 96.62 85 GLY A C 1
ATOM 654 O O . GLY A 1 85 ? 5.879 19.062 -1.258 1 96.62 85 GLY A O 1
ATOM 655 N N . VAL A 1 86 ? 7.875 19.578 -2.041 1 96.62 86 VAL A N 1
ATOM 656 C CA . VAL A 1 86 ? 8.5 18.328 -1.659 1 96.62 86 VAL A CA 1
ATOM 657 C C . VAL A 1 86 ? 9.633 18.594 -0.671 1 96.62 86 VAL A C 1
ATOM 659 O O . VAL A 1 86 ? 10.078 19.734 -0.517 1 96.62 86 VAL A O 1
ATOM 662 N N . LEU A 1 87 ? 9.984 17.547 0.02 1 96.56 87 LEU A N 1
ATOM 663 C CA . LEU A 1 87 ? 11.109 17.656 0.935 1 96.56 87 LEU A CA 1
ATOM 664 C C . LEU A 1 87 ? 12.438 17.531 0.184 1 96.56 87 LEU A C 1
ATOM 666 O O . LEU A 1 87 ? 12.617 16.609 -0.616 1 96.56 87 LEU A O 1
ATOM 670 N N . GLU A 1 88 ? 13.219 18.516 0.364 1 96.88 88 GLU A N 1
ATOM 671 C CA . GLU A 1 88 ? 14.578 18.484 -0.165 1 96.88 88 GLU A CA 1
ATOM 672 C C . GLU A 1 88 ? 15.609 18.484 0.96 1 96.88 88 GLU A C 1
ATOM 674 O O . GLU A 1 88 ? 15.445 19.188 1.96 1 96.88 88 GLU A O 1
ATOM 679 N N . VAL A 1 89 ? 16.641 17.766 0.727 1 96.56 89 VAL A N 1
ATOM 680 C CA . VAL A 1 89 ? 17.656 17.594 1.769 1 96.56 89 VAL A CA 1
ATOM 681 C C . VAL A 1 89 ? 18.344 18.922 2.055 1 96.56 89 VAL A C 1
ATOM 683 O O . VAL A 1 89 ? 18.656 19.672 1.131 1 96.56 89 VAL A O 1
ATOM 686 N N . ASN A 1 90 ? 18.469 19.25 3.256 1 97.19 90 ASN A N 1
ATOM 687 C CA . ASN A 1 90 ? 19.328 20.312 3.756 1 97.19 90 ASN A CA 1
ATOM 688 C C . ASN A 1 90 ? 20.625 19.781 4.328 1 97.19 90 ASN A C 1
ATOM 690 O O . ASN A 1 90 ? 20.703 19.453 5.52 1 97.19 90 ASN A O 1
ATOM 694 N N . TYR A 1 91 ? 21.641 19.734 3.535 1 94.75 91 TYR A N 1
ATOM 695 C CA . TYR A 1 91 ? 22.891 19.094 3.881 1 94.75 91 TYR A CA 1
ATOM 696 C C . TYR A 1 91 ? 23.562 19.797 5.062 1 94.75 91 TYR A C 1
ATOM 698 O O . TYR A 1 91 ? 24.422 19.219 5.727 1 94.75 91 TYR A O 1
ATOM 706 N N . LYS A 1 92 ? 23.25 20.969 5.312 1 95.06 92 LYS A N 1
ATOM 707 C CA . LYS A 1 92 ? 23.859 21.75 6.375 1 95.06 92 LYS A CA 1
ATOM 708 C C . LYS A 1 92 ? 23.125 21.562 7.695 1 95.06 92 LYS A C 1
ATOM 710 O O . LYS A 1 92 ? 23.5 22.172 8.711 1 95.06 92 LYS A O 1
ATOM 715 N N . ALA A 1 93 ? 22.047 20.797 7.684 1 95.5 93 ALA A N 1
ATOM 716 C CA . ALA A 1 93 ? 21.25 20.625 8.898 1 95.5 93 ALA A CA 1
ATOM 717 C C . ALA A 1 93 ? 22.078 19.969 10 1 95.5 93 ALA A C 1
ATOM 719 O O . ALA A 1 93 ? 22.828 19.016 9.734 1 95.5 93 ALA A O 1
ATOM 720 N N . GLU A 1 94 ? 21.922 20.359 11.234 1 94.25 94 GLU A N 1
ATOM 721 C CA . GLU A 1 94 ? 22.703 19.875 12.383 1 94.25 94 GLU A CA 1
ATOM 722 C C . GLU A 1 94 ? 22.391 18.406 12.688 1 94.25 94 GLU A C 1
ATOM 724 O O . GLU A 1 94 ? 23.219 17.703 13.242 1 94.25 94 GLU A O 1
ATOM 729 N N . VAL A 1 95 ? 21.266 17.969 12.258 1 94.81 95 V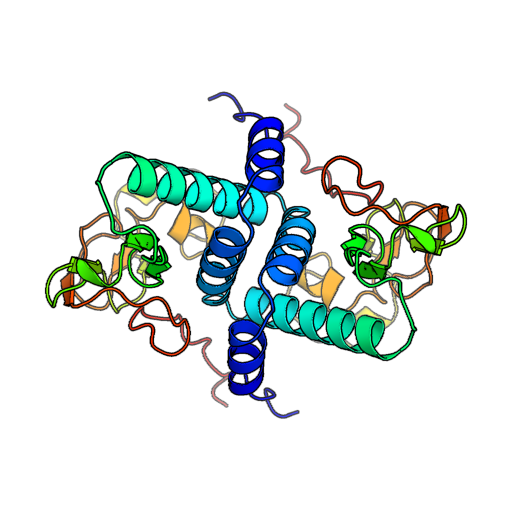AL A N 1
ATOM 730 C CA . VAL A 1 95 ? 20.812 16.625 12.594 1 94.81 95 VAL A CA 1
ATOM 731 C C . VAL A 1 95 ? 21.734 15.594 11.977 1 94.81 95 VAL A C 1
ATOM 733 O O . VAL A 1 95 ? 21.906 14.5 12.516 1 94.81 95 VAL A O 1
ATOM 736 N N . TRP A 1 96 ? 22.328 15.922 10.883 1 93.56 96 TRP A N 1
ATOM 737 C CA . TRP A 1 96 ? 23.172 14.961 10.18 1 93.56 96 TRP A CA 1
ATOM 738 C C . TRP A 1 96 ? 24.469 14.703 10.945 1 93.56 96 TRP A C 1
ATOM 740 O O . TRP A 1 96 ? 25.125 13.68 10.75 1 93.56 96 TRP A O 1
ATOM 750 N N . GLU A 1 97 ? 24.891 15.562 11.742 1 91.38 97 GLU A N 1
ATOM 751 C CA . GLU A 1 97 ? 26.094 15.383 12.555 1 91.38 97 GLU A CA 1
ATOM 752 C C . GLU A 1 97 ? 25.891 14.289 13.602 1 91.38 97 GLU A C 1
ATOM 754 O O . GLU A 1 97 ? 26.844 13.672 14.047 1 91.38 97 GLU A O 1
ATOM 759 N N . GLU A 1 98 ? 24.672 14.062 13.977 1 88.31 98 GLU A N 1
ATOM 760 C CA . GLU A 1 98 ? 24.344 13.133 15.055 1 88.31 98 GLU A CA 1
ATOM 761 C C . GLU A 1 98 ? 24.016 11.75 14.5 1 88.31 98 GLU A C 1
ATOM 763 O O . GLU A 1 98 ? 23.953 10.773 15.258 1 88.31 98 GLU A O 1
ATOM 768 N N . ILE A 1 99 ? 23.734 11.617 13.266 1 83.81 99 ILE A N 1
ATOM 769 C CA . ILE A 1 99 ? 23.297 10.352 12.688 1 83.81 99 ILE A CA 1
ATOM 770 C C . ILE A 1 99 ? 24.5 9.617 12.094 1 83.81 99 ILE A C 1
ATOM 772 O O . ILE A 1 99 ? 25.25 10.188 11.297 1 83.81 99 ILE A O 1
ATOM 776 N N . SER A 1 100 ? 24.812 8.422 12.547 1 78.5 100 SER A N 1
ATOM 777 C CA . SER A 1 100 ? 25.953 7.602 12.156 1 78.5 100 SER A CA 1
ATOM 778 C C . SER A 1 100 ? 25.609 6.727 10.953 1 78.5 100 SER A C 1
ATOM 780 O O . SER A 1 100 ? 26.438 5.926 10.508 1 78.5 100 SER A O 1
ATOM 782 N N . ASP A 1 101 ? 24.594 7.004 10.344 1 69 101 ASP A N 1
ATOM 783 C CA . ASP A 1 101 ? 24.203 6.145 9.234 1 69 101 ASP A CA 1
ATOM 784 C C . ASP A 1 101 ? 25.125 6.344 8.031 1 69 101 ASP A C 1
ATOM 786 O O . ASP A 1 101 ? 25.391 7.48 7.637 1 69 101 ASP A O 1
ATOM 790 N N . ASP A 1 102 ? 25.703 5.305 7.566 1 76.75 102 ASP A N 1
ATOM 791 C CA . ASP A 1 102 ? 26.656 5.324 6.461 1 76.75 102 ASP A CA 1
ATOM 792 C C . ASP A 1 102 ? 25.938 5.488 5.121 1 76.75 102 ASP A C 1
ATOM 794 O O . ASP A 1 102 ? 26.578 5.66 4.086 1 76.75 102 ASP A O 1
ATOM 798 N N . GLY A 1 103 ? 24.719 5.508 5.086 1 79.44 103 GLY A N 1
ATOM 799 C CA . GLY A 1 103 ? 24.016 5.652 3.828 1 79.44 103 GLY A CA 1
ATOM 800 C C . GLY A 1 103 ? 23.922 7.09 3.355 1 79.44 103 GLY A C 1
ATOM 801 O O . GLY A 1 103 ? 24.359 8.008 4.051 1 79.44 103 GLY A O 1
ATOM 802 N N . PRO A 1 104 ? 23.531 7.27 2.182 1 87.56 104 PRO A N 1
ATOM 803 C CA . PRO A 1 104 ? 23.375 8.633 1.673 1 87.56 104 PRO A CA 1
ATOM 804 C C . PRO A 1 104 ? 22.375 9.453 2.48 1 87.56 104 PRO A C 1
ATOM 806 O O . PRO A 1 104 ? 21.328 8.938 2.883 1 87.56 104 PRO A O 1
ATOM 809 N N . ILE A 1 105 ? 22.641 10.633 2.715 1 89.56 105 ILE A N 1
ATOM 810 C CA . ILE A 1 105 ? 21.781 11.555 3.455 1 89.56 105 ILE A CA 1
ATOM 811 C C . ILE A 1 105 ? 20.484 11.789 2.688 1 89.56 105 ILE A C 1
ATOM 813 O O . ILE A 1 105 ? 19.406 11.711 3.26 1 89.56 105 ILE A O 1
ATOM 817 N N . ASP A 1 106 ? 20.672 12.062 1.418 1 91.19 106 ASP A N 1
ATOM 818 C CA . ASP A 1 106 ? 19.5 12.289 0.566 1 91.19 106 ASP A CA 1
ATOM 819 C C . ASP A 1 106 ? 18.875 10.961 0.146 1 91.19 106 ASP A C 1
ATOM 821 O O . ASP A 1 106 ? 19.281 10.359 -0.848 1 91.19 106 ASP A O 1
ATOM 825 N N . SER A 1 107 ? 17.938 10.461 0.927 1 88.56 107 SER A N 1
ATOM 826 C CA . SER A 1 107 ? 17.234 9.211 0.667 1 88.56 107 SER A CA 1
ATOM 827 C C . SER A 1 107 ? 15.781 9.289 1.108 1 88.56 107 SER A C 1
ATOM 829 O O . SER A 1 107 ? 15.438 10.07 1.995 1 88.56 107 SER A O 1
ATOM 831 N N . SER A 1 108 ? 14.977 8.461 0.495 1 86.38 108 SER A N 1
ATOM 832 C CA . SER A 1 108 ? 13.562 8.414 0.864 1 86.38 108 SER A CA 1
ATOM 833 C C . SER A 1 108 ? 13.391 7.996 2.32 1 86.38 108 SER A C 1
ATOM 835 O O . SER A 1 108 ? 12.484 8.477 3.006 1 86.38 108 SER A O 1
ATOM 837 N N . ASP A 1 109 ? 14.289 7.16 2.773 1 87 109 ASP A N 1
ATOM 838 C CA . ASP A 1 109 ? 14.227 6.719 4.164 1 87 109 ASP A CA 1
ATOM 839 C C . ASP A 1 109 ? 14.453 7.887 5.121 1 87 109 ASP A C 1
ATOM 841 O O . ASP A 1 109 ? 13.703 8.055 6.086 1 87 109 ASP A O 1
ATOM 845 N N . ASN A 1 110 ? 15.461 8.641 4.801 1 91.31 110 ASN A N 1
ATOM 846 C CA . ASN A 1 110 ? 15.758 9.766 5.676 1 91.31 110 ASN A CA 1
ATOM 847 C C . ASN A 1 110 ? 14.664 10.836 5.605 1 91.31 110 ASN A C 1
ATOM 849 O O . ASN A 1 110 ? 14.391 11.516 6.598 1 91.31 110 ASN A O 1
ATOM 853 N N . GLU A 1 111 ? 14.055 10.977 4.445 1 93.12 111 GLU A N 1
ATOM 854 C CA . GLU A 1 111 ? 12.945 11.922 4.32 1 93.12 111 GLU A CA 1
ATOM 855 C C . GLU A 1 111 ? 11.828 11.594 5.305 1 93.12 111 GLU A C 1
ATOM 857 O O . GLU A 1 111 ? 11.258 12.492 5.922 1 93.12 111 GLU A O 1
ATOM 862 N N . GLU A 1 112 ? 11.562 10.344 5.441 1 89.75 112 GLU A N 1
ATOM 863 C CA . GLU A 1 112 ? 10.5 9.883 6.328 1 89.75 112 GLU A CA 1
ATOM 864 C C . GLU A 1 112 ? 10.953 9.875 7.781 1 89.75 112 GLU A C 1
ATOM 866 O O . GLU A 1 112 ? 10.227 10.32 8.672 1 89.75 112 GLU A O 1
ATOM 871 N N . ASP A 1 113 ? 12.18 9.508 8.039 1 90.88 113 ASP A N 1
ATOM 872 C CA . ASP A 1 113 ? 12.641 9.219 9.398 1 90.88 113 ASP A CA 1
ATOM 873 C C . ASP A 1 113 ? 13.258 10.461 10.039 1 90.88 113 ASP A C 1
ATOM 875 O O . ASP A 1 113 ? 13.266 10.594 11.266 1 90.88 113 ASP A O 1
ATOM 879 N N . VAL A 1 114 ? 13.844 11.281 9.164 1 94.69 114 VAL A N 1
ATOM 880 C CA . VAL A 1 114 ? 14.555 12.438 9.695 1 94.69 114 VAL A CA 1
ATOM 881 C C . VAL A 1 114 ? 14.125 13.695 8.953 1 94.69 114 VAL A C 1
ATOM 883 O O . VAL A 1 114 ? 14.961 14.43 8.414 1 94.69 114 VAL A O 1
ATOM 886 N N . PRO A 1 115 ? 12.922 13.953 9.031 1 95.94 115 PRO A N 1
ATOM 887 C CA . PRO A 1 115 ? 12.43 15.109 8.273 1 95.94 115 PRO A CA 1
ATOM 888 C C . PRO A 1 115 ? 13.07 16.422 8.734 1 95.94 115 PRO A C 1
ATOM 890 O O . PRO A 1 115 ? 13.055 17.406 7.992 1 95.94 115 PRO A O 1
ATOM 893 N N . GLU A 1 116 ? 13.648 16.453 9.914 1 96.44 116 GLU A N 1
ATOM 894 C CA . GLU A 1 116 ? 14.336 17.656 10.398 1 96.44 116 GLU A CA 1
ATOM 895 C C . GLU A 1 116 ? 15.523 18.016 9.508 1 96.44 116 GLU A C 1
ATOM 897 O O . GLU A 1 116 ? 16 19.141 9.531 1 96.44 116 GLU A O 1
ATOM 902 N N . GLY A 1 117 ? 16.031 17.031 8.836 1 97.06 117 GLY A N 1
ATOM 903 C CA . GLY A 1 117 ? 17.156 17.266 7.938 1 97.06 117 GLY A CA 1
ATOM 904 C C . GLY A 1 117 ? 16.734 17.734 6.559 1 97.06 117 GLY A C 1
ATOM 905 O O . GLY A 1 117 ? 17.562 17.828 5.652 1 97.06 117 GLY A O 1
ATOM 906 N N . PHE A 1 118 ? 15.469 18.078 6.371 1 98 118 PHE A N 1
ATOM 907 C CA . PHE A 1 118 ? 14.922 18.453 5.074 1 98 118 PHE A CA 1
ATOM 908 C C . PHE A 1 118 ? 14.125 19.75 5.18 1 98 118 PHE A C 1
ATOM 910 O O . PHE A 1 118 ? 13.75 20.172 6.277 1 98 118 PHE A O 1
ATOM 917 N N . ASN A 1 119 ? 13.984 20.391 3.977 1 98.25 119 ASN A N 1
ATOM 918 C CA . ASN A 1 119 ? 13.141 21.578 3.883 1 98.25 119 ASN A CA 1
ATOM 919 C C . ASN A 1 119 ? 12.078 21.422 2.803 1 98.25 119 ASN A C 1
ATOM 921 O O . ASN A 1 119 ? 12.336 20.844 1.746 1 98.25 119 ASN A O 1
ATOM 925 N N . TRP A 1 120 ? 10.977 22.016 3.168 1 97.75 120 TRP A N 1
ATOM 926 C CA . TRP A 1 120 ? 9.914 22.062 2.166 1 97.75 120 TRP A CA 1
ATOM 927 C C . TRP A 1 120 ? 10.25 23.062 1.064 1 97.75 120 TRP A C 1
ATOM 929 O O . TRP A 1 120 ? 10.641 24.203 1.347 1 97.75 120 TRP A O 1
ATOM 939 N N . THR A 1 121 ? 10.016 22.703 -0.235 1 97.81 121 THR A N 1
ATOM 940 C CA . THR A 1 121 ? 10.367 23.578 -1.354 1 97.81 121 THR A CA 1
ATOM 941 C C . THR A 1 121 ? 9.305 24.656 -1.555 1 97.81 121 THR A C 1
ATOM 943 O O . THR A 1 121 ? 9.57 25.672 -2.189 1 97.81 121 THR A O 1
ATOM 946 N N . CYS A 1 122 ? 8.188 24.469 -1.121 1 97.88 122 CYS A N 1
ATOM 947 C CA . CYS A 1 122 ? 7.102 25.422 -1.295 1 97.88 122 CYS A CA 1
ATOM 948 C C . CYS A 1 122 ? 7.332 26.672 -0.453 1 97.88 122 CYS A C 1
ATOM 950 O O . CYS A 1 122 ? 7.039 27.781 -0.894 1 97.88 122 CYS A O 1
ATOM 952 N N . CYS A 1 123 ? 7.848 26.5 0.767 1 98.06 123 CYS A N 1
ATOM 953 C CA . CYS A 1 123 ? 7.934 27.641 1.662 1 98.06 123 CYS A CA 1
ATOM 954 C C . CYS A 1 123 ? 9.305 27.734 2.311 1 98.06 123 CYS A C 1
ATOM 956 O O . CYS A 1 123 ? 9.617 28.719 2.984 1 98.06 123 CYS A O 1
ATOM 958 N N . GLY A 1 124 ? 10.047 26.703 2.23 1 97.62 124 GLY A N 1
ATOM 959 C CA . GLY A 1 124 ? 11.414 26.734 2.717 1 97.62 124 GLY A CA 1
ATOM 960 C C . GLY A 1 124 ? 11.547 26.312 4.168 1 97.62 124 GLY A C 1
ATOM 961 O O . GLY A 1 124 ? 12.656 26.219 4.695 1 97.62 124 GLY A O 1
ATOM 962 N N . THR A 1 125 ? 10.461 25.922 4.805 1 97.94 125 THR A N 1
ATOM 963 C CA . THR A 1 125 ? 10.477 25.578 6.223 1 97.94 125 THR A CA 1
ATOM 964 C C . THR A 1 125 ? 11 24.156 6.418 1 97.94 125 THR A C 1
ATOM 966 O O . THR A 1 125 ? 11.109 23.391 5.461 1 97.94 125 THR A O 1
ATOM 969 N N . ILE A 1 126 ? 11.312 23.922 7.703 1 97.81 126 ILE A N 1
ATOM 970 C CA . ILE A 1 126 ? 11.875 22.625 8.078 1 97.81 126 ILE A CA 1
ATOM 971 C C . ILE A 1 126 ? 10.82 21.531 7.91 1 97.81 126 ILE A C 1
ATOM 973 O O . ILE A 1 126 ? 9.617 21.797 8.031 1 97.81 126 ILE A O 1
ATOM 977 N N . GLY A 1 127 ? 11.25 20.344 7.723 1 97.44 127 GLY A N 1
ATOM 978 C CA . GLY A 1 127 ? 10.383 19.234 7.391 1 97.44 127 GLY A CA 1
ATOM 979 C C . GLY A 1 127 ? 9.312 18.969 8.43 1 97.44 127 GLY A C 1
ATOM 980 O O . GLY A 1 127 ? 8.234 18.453 8.109 1 97.44 127 GLY A O 1
ATOM 981 N N . THR A 1 128 ? 9.508 19.391 9.609 1 97.25 128 THR A N 1
ATOM 982 C CA . THR A 1 128 ? 8.578 19.109 10.703 1 97.25 128 THR A CA 1
ATOM 983 C C . THR A 1 128 ? 7.59 20.25 10.883 1 97.25 128 THR A C 1
ATOM 985 O O . THR A 1 128 ? 6.707 20.188 11.742 1 97.25 128 THR A O 1
ATOM 988 N N . SER A 1 129 ? 7.75 21.281 10.055 1 97.31 129 SER A N 1
ATOM 989 C CA . SER A 1 129 ? 6.902 22.453 10.203 1 97.31 129 SER A CA 1
ATOM 990 C C . SER A 1 129 ? 5.473 22.172 9.75 1 97.31 129 SER A C 1
ATOM 992 O O . SER A 1 129 ? 5.246 21.312 8.898 1 97.31 129 SER A O 1
ATOM 994 N N . GLU A 1 130 ? 4.543 22.969 10.32 1 96.88 130 GLU A N 1
ATOM 995 C CA . GLU A 1 130 ? 3.152 22.891 9.883 1 96.88 130 GLU A CA 1
ATOM 996 C C . GLU A 1 130 ? 3.008 23.344 8.43 1 96.88 130 GLU A C 1
ATOM 998 O O . GLU A 1 130 ? 3.826 24.109 7.926 1 96.88 130 GLU A O 1
ATOM 1003 N N . GLY A 1 131 ? 1.922 22.875 7.832 1 97.69 131 GLY A N 1
ATOM 1004 C CA . GLY A 1 131 ? 1.678 23.203 6.434 1 97.69 131 GLY A CA 1
ATOM 1005 C C . GLY A 1 131 ? 1.622 24.688 6.168 1 97.69 131 GLY A C 1
ATOM 1006 O O . GLY A 1 131 ? 1.329 25.484 7.07 1 97.69 131 GLY A O 1
ATOM 1007 N N . CYS A 1 132 ? 1.883 25.078 4.91 1 97.94 132 CYS A N 1
ATOM 1008 C CA . CYS A 1 132 ? 1.922 26.5 4.555 1 97.94 132 CYS A CA 1
ATOM 1009 C C . CYS A 1 132 ? 0.767 26.859 3.627 1 97.94 132 CYS A C 1
ATOM 1011 O O . CYS A 1 132 ? 0.618 28.016 3.236 1 97.94 132 CYS A O 1
ATOM 1013 N N . LYS A 1 133 ? -0.002 25.859 3.219 1 97.88 133 LYS A N 1
ATOM 1014 C CA . LYS A 1 133 ? -1.192 26.078 2.402 1 97.88 133 LYS A CA 1
ATOM 1015 C C . LYS A 1 133 ? -2.461 25.719 3.172 1 97.88 133 LYS A C 1
ATOM 1017 O O . LYS A 1 133 ? -2.484 24.734 3.91 1 97.88 133 LYS A O 1
ATOM 1022 N N . LYS A 1 134 ? -3.41 26.516 2.975 1 97.69 134 LYS A N 1
ATOM 1023 C CA . LYS A 1 134 ? -4.723 26.266 3.561 1 97.69 134 LYS A CA 1
ATOM 1024 C C . LYS A 1 134 ? -5.773 26.047 2.477 1 97.69 134 LYS A C 1
ATOM 1026 O O . LYS A 1 134 ? -5.727 26.672 1.42 1 97.69 134 LYS A O 1
ATOM 1031 N N . GLY A 1 135 ? -6.691 25.141 2.713 1 97.56 135 GLY A N 1
ATOM 1032 C CA . GLY A 1 135 ? -7.77 24.828 1.789 1 97.56 135 GLY A CA 1
ATOM 1033 C C . GLY A 1 135 ? -8.664 23.703 2.277 1 97.56 135 GLY A C 1
ATOM 1034 O O . GLY A 1 135 ? -8.57 23.281 3.434 1 97.56 135 GLY A O 1
ATOM 1035 N N . PRO A 1 136 ? -9.555 23.359 1.437 1 98.19 136 PRO A N 1
ATOM 1036 C CA . PRO A 1 136 ? -10.406 22.234 1.813 1 98.19 136 PRO A CA 1
ATOM 1037 C C . PRO A 1 136 ? -9.664 20.906 1.771 1 98.19 136 PRO A C 1
ATOM 1039 O O . PRO A 1 136 ? -8.68 20.766 1.035 1 98.19 136 PRO A O 1
ATOM 1042 N N . HIS A 1 137 ? -10.148 19.953 2.613 1 98.25 137 HIS A N 1
ATOM 1043 C CA . HIS A 1 137 ? -9.672 18.578 2.492 1 98.25 137 HIS A CA 1
ATOM 1044 C C . HIS A 1 137 ? -9.961 18.016 1.104 1 98.25 137 HIS A C 1
ATOM 1046 O O . HIS A 1 137 ? -10.891 18.453 0.429 1 98.25 137 HIS A O 1
ATOM 1052 N N . GLN A 1 138 ? -9.094 17.109 0.748 1 97.75 138 GLN A N 1
ATOM 1053 C CA . GLN A 1 138 ? -9.195 16.453 -0.55 1 97.75 138 GLN A CA 1
ATOM 1054 C C . GLN A 1 138 ? -8.953 14.953 -0.425 1 97.75 138 GLN A C 1
ATOM 1056 O O . GLN A 1 138 ? -7.93 14.531 0.121 1 97.75 138 GLN A O 1
ATOM 1061 N N . SER A 1 139 ? -9.906 14.141 -0.926 1 96.19 139 SER A N 1
ATOM 1062 C CA . SER A 1 139 ? -9.75 12.695 -0.761 1 96.19 139 SER A CA 1
ATOM 1063 C C . SER A 1 139 ? -9.367 12.031 -2.076 1 96.19 139 SER A C 1
ATOM 1065 O O . SER A 1 139 ? -8.977 10.859 -2.094 1 96.19 139 SER A O 1
ATOM 1067 N N . ASP A 1 140 ? -9.531 12.711 -3.217 1 94.88 140 ASP A N 1
ATOM 1068 C CA . ASP A 1 140 ? -9.172 12.18 -4.527 1 94.88 140 ASP A CA 1
ATOM 1069 C C . ASP A 1 140 ? -7.672 12.289 -4.781 1 94.88 140 ASP A C 1
ATOM 1071 O O . ASP A 1 140 ? -7.133 13.391 -4.891 1 94.88 140 ASP A O 1
ATOM 1075 N N . PRO A 1 141 ? -7.039 11.156 -4.957 1 94.69 141 PRO A N 1
ATOM 1076 C CA . PRO A 1 141 ? -5.59 11.203 -5.148 1 94.69 141 PRO A CA 1
ATOM 1077 C C . PRO A 1 141 ? -5.188 11.984 -6.402 1 94.69 141 PRO A C 1
ATOM 1079 O O . PRO A 1 141 ? -4.102 12.57 -6.445 1 94.69 141 PRO A O 1
ATOM 1082 N N . GLU A 1 142 ? -5.941 12.07 -7.41 1 93.19 142 GLU A N 1
ATOM 1083 C CA . GLU A 1 142 ? -5.621 12.766 -8.656 1 93.19 142 GLU A CA 1
ATOM 1084 C C . GLU A 1 142 ? -5.734 14.281 -8.492 1 93.19 142 GLU A C 1
ATOM 1086 O O . GLU A 1 142 ? -5.25 15.039 -9.328 1 93.19 142 GLU A O 1
ATOM 1091 N N . LYS A 1 143 ? -6.414 14.695 -7.48 1 94.31 143 LYS A N 1
ATOM 1092 C CA . LYS A 1 143 ? -6.652 16.125 -7.266 1 94.31 143 LYS A CA 1
ATOM 1093 C C . LYS A 1 143 ? -5.82 16.656 -6.102 1 94.31 143 LYS A C 1
ATOM 1095 O O . LYS A 1 143 ? -6.039 17.766 -5.629 1 94.31 143 LYS A O 1
ATOM 1100 N N . SER A 1 144 ? -4.957 15.75 -5.641 1 94.5 144 SER A N 1
ATOM 1101 C CA . SER A 1 144 ? -4.07 16.172 -4.562 1 94.5 144 SER A CA 1
ATOM 1102 C C . SER A 1 144 ? -3.197 17.344 -4.984 1 94.5 144 SER A C 1
ATOM 1104 O O . SER A 1 144 ? -2.697 17.391 -6.109 1 94.5 144 SER A O 1
ATOM 1106 N N . ARG A 1 145 ? -2.926 18.25 -4.062 1 93.88 145 ARG A N 1
ATOM 1107 C CA . ARG A 1 145 ? -2.049 19.375 -4.324 1 93.88 145 ARG A CA 1
ATOM 1108 C C . ARG A 1 145 ? -0.688 19.188 -3.664 1 93.88 145 ARG A C 1
ATOM 1110 O O . ARG A 1 145 ? 0.151 20.094 -3.684 1 93.88 145 ARG A O 1
ATOM 1117 N N . LYS A 1 146 ? -0.499 18.016 -3.1 1 91.88 146 LYS A N 1
ATOM 1118 C CA . LYS A 1 146 ? 0.815 17.719 -2.537 1 91.88 146 LYS A CA 1
ATOM 1119 C C . LYS A 1 146 ? 1.872 17.609 -3.633 1 91.88 146 LYS A C 1
ATOM 1121 O O . LYS A 1 146 ? 1.6 17.094 -4.719 1 91.88 146 LYS A O 1
ATOM 1126 N N . GLY A 1 147 ? 3.004 18.062 -3.238 1 88.12 147 GLY A N 1
ATOM 1127 C CA . GLY A 1 147 ? 4.102 17.938 -4.188 1 88.12 147 GLY A CA 1
ATOM 1128 C C . GLY A 1 147 ? 4.578 16.516 -4.379 1 88.12 147 GLY A C 1
ATOM 1129 O O . GLY A 1 147 ? 4.469 15.695 -3.467 1 88.12 147 GLY A O 1
ATOM 1130 N N . ALA A 1 148 ? 4.938 16.156 -5.613 1 82.38 148 ALA A N 1
ATOM 1131 C CA . ALA A 1 148 ? 5.559 14.875 -5.93 1 82.38 148 ALA A CA 1
ATOM 1132 C C . ALA A 1 148 ? 6.953 15.07 -6.512 1 82.38 148 ALA A C 1
ATOM 1134 O O . ALA A 1 148 ? 7.199 16.031 -7.25 1 82.38 148 ALA A O 1
ATOM 1135 N N . HIS A 1 149 ? 7.895 14.164 -5.992 1 76.88 149 HIS A N 1
ATOM 1136 C CA . HIS A 1 149 ? 9.227 14.219 -6.578 1 76.88 149 HIS A CA 1
ATOM 1137 C C . HIS A 1 149 ? 9.188 13.891 -8.07 1 76.88 149 HIS A C 1
ATOM 1139 O O . HIS A 1 149 ? 8.508 12.945 -8.484 1 76.88 149 HIS A O 1
ATOM 1145 N N . VAL A 1 150 ? 9.562 14.82 -8.883 1 63.59 150 VAL A N 1
ATOM 1146 C CA . VAL A 1 150 ? 9.648 14.555 -10.32 1 63.59 150 VAL A CA 1
ATOM 1147 C C . VAL A 1 150 ? 10.852 13.656 -10.602 1 63.59 150 VAL A C 1
ATOM 1149 O O . VAL A 1 150 ? 11.945 13.898 -10.086 1 63.59 150 VAL A O 1
ATOM 1152 N N . LYS A 1 151 ? 10.727 12.391 -10.812 1 54.41 151 LYS A N 1
ATOM 1153 C CA . LYS A 1 151 ? 11.867 11.633 -11.305 1 54.41 151 LYS A CA 1
ATOM 1154 C C . LYS A 1 151 ? 12.484 12.305 -12.531 1 54.41 151 LYS A C 1
ATOM 1156 O O . LYS A 1 151 ? 11.766 12.703 -13.453 1 54.41 151 LYS A O 1
ATOM 1161 N N . ALA A 1 152 ? 13.812 12.797 -12.398 1 43.5 152 ALA A N 1
ATOM 1162 C CA . ALA A 1 152 ? 14.57 13.391 -13.492 1 43.5 152 ALA A CA 1
ATOM 1163 C C . ALA A 1 152 ? 14.547 12.5 -14.727 1 43.5 152 ALA A C 1
ATOM 1165 O O . ALA A 1 152 ? 14.844 11.305 -14.648 1 43.5 152 ALA A O 1
ATOM 1166 N N . LYS A 1 153 ? 13.719 12.648 -15.758 1 41.44 153 LYS A N 1
ATOM 1167 C CA . LYS A 1 153 ? 14.039 12.031 -17.047 1 41.44 153 LYS A CA 1
ATOM 1168 C C . LYS A 1 153 ? 15.508 12.242 -17.406 1 41.44 153 LYS A C 1
ATOM 1170 O O . LYS A 1 153 ? 16.094 13.258 -17.047 1 41.44 153 LYS A O 1
ATOM 1175 N N . ASP A 1 154 ? 16.219 11.094 -17.672 1 34.03 154 ASP A N 1
ATOM 1176 C CA . ASP A 1 154 ? 17.5 11.227 -18.375 1 34.03 154 ASP A CA 1
ATOM 1177 C C . ASP A 1 154 ? 17.438 12.344 -19.406 1 34.03 154 ASP A C 1
ATOM 1179 O O . ASP A 1 154 ? 16.656 12.273 -20.359 1 34.03 154 ASP A O 1
ATOM 1183 N N . GLU A 1 155 ? 17.453 13.492 -19.094 1 29.89 155 GLU A N 1
ATOM 1184 C CA . GLU A 1 155 ? 17.844 14.383 -20.172 1 29.89 155 GLU A CA 1
ATOM 1185 C C . GLU A 1 155 ? 18.906 13.734 -21.062 1 29.89 155 GLU A C 1
ATOM 1187 O O . GLU A 1 155 ? 19.953 13.289 -20.562 1 29.89 155 GLU A O 1
ATOM 1192 N N . GLU A 1 156 ? 18.531 13.312 -22.312 1 28.88 156 GLU A N 1
ATOM 1193 C CA . GLU A 1 156 ? 19.594 13.312 -23.328 1 28.88 156 GLU A CA 1
ATOM 1194 C C . GLU A 1 156 ? 20.422 14.586 -23.25 1 28.88 156 GLU A C 1
ATOM 1196 O O . GLU A 1 156 ? 19.875 15.688 -23.109 1 28.88 156 GLU A O 1
ATOM 1201 N N . MET B 1 1 ? 14.906 0.567 22.797 1 22.7 1 MET B N 1
ATOM 1202 C CA . MET B 1 1 ? 13.695 1.054 22.141 1 22.7 1 MET B CA 1
ATOM 1203 C C . MET B 1 1 ? 12.945 -0.089 21.469 1 22.7 1 MET B C 1
ATOM 1205 O O . MET B 1 1 ? 13.523 -0.821 20.656 1 22.7 1 MET B O 1
ATOM 1209 N N . SER B 1 2 ? 12.023 -0.845 22.109 1 27.05 2 SER B N 1
ATOM 1210 C CA . SER B 1 2 ? 11.305 -2.092 21.875 1 27.05 2 SER B CA 1
ATOM 1211 C C . SER B 1 2 ? 10.633 -2.09 20.5 1 27.05 2 SER B C 1
ATOM 1213 O O . SER B 1 2 ? 10.07 -1.077 20.078 1 27.05 2 SER B O 1
ATOM 1215 N N . SER B 1 3 ? 11.062 -2.832 19.453 1 33.53 3 SER B N 1
ATOM 1216 C CA . SER B 1 3 ? 10.461 -3.146 18.172 1 33.53 3 SER B CA 1
ATOM 1217 C C . SER B 1 3 ? 8.953 -3.307 18.281 1 33.53 3 SER B C 1
ATOM 1219 O O . SER B 1 3 ? 8.469 -4.305 18.812 1 33.53 3 SER B O 1
ATOM 1221 N N . THR B 1 4 ? 8.086 -2.461 18.656 1 38.84 4 THR B N 1
ATOM 1222 C CA . THR B 1 4 ? 6.652 -2.457 18.922 1 38.84 4 THR B CA 1
ATOM 1223 C C . THR B 1 4 ? 5.918 -3.381 17.969 1 38.84 4 THR B C 1
ATOM 1225 O O . THR B 1 4 ? 6.039 -3.238 16.75 1 38.84 4 THR B O 1
ATOM 1228 N N . GLN B 1 5 ? 5.434 -4.656 18.109 1 41.19 5 GLN B N 1
ATOM 1229 C CA . GLN B 1 5 ? 4.93 -5.938 17.625 1 41.19 5 GLN B CA 1
ATOM 1230 C C . GLN B 1 5 ? 3.879 -5.738 16.531 1 41.19 5 GLN B C 1
ATOM 1232 O O . GLN B 1 5 ? 2.906 -5.008 16.734 1 41.19 5 GLN B O 1
ATOM 1237 N N . PRO B 1 6 ? 3.967 -6.016 15.094 1 52.62 6 PRO B N 1
ATOM 1238 C CA . PRO B 1 6 ? 3.102 -6.223 13.93 1 52.62 6 PRO B CA 1
ATOM 1239 C C . PRO B 1 6 ? 1.741 -6.809 14.297 1 52.62 6 PRO B C 1
ATOM 1241 O O . PRO B 1 6 ? 0.755 -6.586 13.594 1 52.62 6 PRO B O 1
ATOM 1244 N N . SER B 1 7 ? 1.694 -7.621 15.383 1 56.25 7 SER B N 1
ATOM 1245 C CA . SER B 1 7 ? 0.508 -8.414 15.68 1 56.25 7 SER B CA 1
ATOM 1246 C C . SER B 1 7 ? -0.717 -7.531 15.875 1 56.25 7 SER B C 1
ATOM 1248 O O . SER B 1 7 ? -1.813 -7.871 15.43 1 56.25 7 SER B O 1
ATOM 1250 N N . ASN B 1 8 ? -0.534 -6.234 16.297 1 82.38 8 ASN B N 1
ATOM 1251 C CA . ASN B 1 8 ? -1.671 -5.375 16.609 1 82.38 8 ASN B CA 1
ATOM 1252 C C . ASN B 1 8 ? -2.199 -4.672 15.359 1 82.38 8 ASN B C 1
ATOM 1254 O O . ASN B 1 8 ? -3.41 -4.523 15.195 1 82.38 8 ASN B O 1
ATOM 1258 N N . SER B 1 9 ? -1.31 -4.68 14.305 1 90.38 9 SER B N 1
ATOM 1259 C CA . SER B 1 9 ? -1.76 -3.996 13.094 1 90.38 9 SER B CA 1
ATOM 1260 C C . SER B 1 9 ? -2.709 -4.871 12.281 1 90.38 9 SER B C 1
ATOM 1262 O O . SER B 1 9 ? -3.707 -4.387 11.75 1 90.38 9 SER B O 1
ATOM 1264 N N . TYR B 1 10 ? -2.4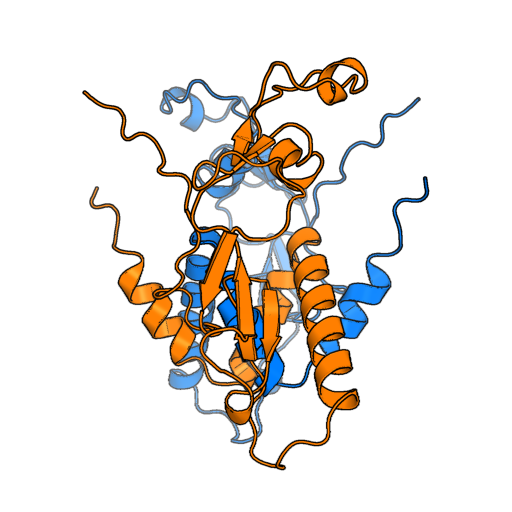24 -6.156 12.406 1 90.44 10 TYR B N 1
ATOM 1265 C CA . TYR B 1 10 ? -3.244 -7.07 11.617 1 90.44 10 TYR B CA 1
ATOM 1266 C C . TYR B 1 10 ? -4.648 -7.176 12.203 1 90.44 10 TYR B C 1
ATOM 1268 O O . TYR B 1 10 ? -5.629 -7.266 11.461 1 90.44 10 TYR B O 1
ATOM 1276 N N . GLU B 1 11 ? -4.711 -7.211 13.453 1 91.31 11 GLU B N 1
ATOM 1277 C CA . GLU B 1 11 ? -6.02 -7.258 14.102 1 91.31 11 GLU B CA 1
ATOM 1278 C C . GLU B 1 11 ? -6.848 -6.023 13.758 1 91.31 11 GLU B C 1
ATOM 1280 O O . GLU B 1 11 ? -8.047 -6.129 13.484 1 91.31 11 GLU B O 1
ATOM 1285 N N . VAL B 1 12 ? -6.207 -4.926 13.766 1 93.44 12 VAL B N 1
ATOM 1286 C CA . VAL B 1 12 ? -6.883 -3.672 13.445 1 93.44 12 VAL B CA 1
ATOM 1287 C C . VAL B 1 12 ? -7.402 -3.709 12.016 1 93.44 12 VAL B C 1
ATOM 1289 O O . VAL B 1 12 ? -8.562 -3.371 11.758 1 93.44 12 VAL B O 1
ATOM 1292 N N . VAL B 1 13 ? -6.586 -4.156 11.133 1 92.25 13 VAL B N 1
ATOM 1293 C CA . VAL B 1 13 ? -6.906 -4.137 9.711 1 92.25 13 VAL B CA 1
ATOM 1294 C C . VAL B 1 13 ? -8.07 -5.086 9.43 1 92.25 13 VAL B C 1
ATOM 1296 O O . VAL B 1 13 ? -8.945 -4.777 8.625 1 92.25 13 VAL B O 1
ATOM 1299 N N . ARG B 1 14 ? -8.141 -6.168 10.141 1 92.12 14 ARG B N 1
ATOM 1300 C CA . ARG B 1 14 ? -9.195 -7.164 9.961 1 92.12 14 ARG B CA 1
ATOM 1301 C C . ARG B 1 14 ? -10.562 -6.594 10.328 1 92.12 14 ARG B C 1
ATOM 1303 O O . ARG B 1 14 ? -11.586 -7.016 9.789 1 92.12 14 ARG B O 1
ATOM 1310 N N . ASN B 1 15 ? -10.539 -5.656 11.172 1 93.69 15 ASN B N 1
ATOM 1311 C CA . ASN B 1 15 ? -11.805 -5.172 11.719 1 93.69 15 ASN B CA 1
ATOM 1312 C C . ASN B 1 15 ? -12.195 -3.83 11.102 1 93.69 15 ASN B C 1
ATOM 1314 O O . ASN B 1 15 ? -13.133 -3.184 11.57 1 93.69 15 ASN B O 1
ATOM 1318 N N . ILE B 1 16 ? -11.547 -3.428 10.086 1 95.38 16 ILE B N 1
ATOM 1319 C CA . ILE B 1 16 ? -11.867 -2.174 9.422 1 95.38 16 ILE B CA 1
ATOM 1320 C C . ILE B 1 16 ? -13.203 -2.311 8.688 1 95.38 16 ILE B C 1
ATOM 1322 O O . ILE B 1 16 ? -13.398 -3.244 7.906 1 95.38 16 ILE B O 1
ATOM 1326 N N . PRO B 1 17 ? -14.219 -1.376 8.984 1 93.81 17 PRO B N 1
ATOM 1327 C CA . PRO B 1 17 ? -15.453 -1.386 8.195 1 93.81 17 PRO B CA 1
ATOM 1328 C C . PRO B 1 17 ? -15.195 -1.207 6.699 1 93.81 17 PRO B C 1
ATOM 1330 O O . PRO B 1 17 ? -14.227 -0.553 6.309 1 93.81 17 PRO B O 1
ATOM 1333 N N . ASN B 1 18 ? -16.047 -1.704 5.801 1 91.56 18 ASN B N 1
ATOM 1334 C CA . ASN B 1 18 ? -15.867 -1.723 4.352 1 91.56 18 ASN B CA 1
ATOM 1335 C C . ASN B 1 18 ? -15.742 -0.311 3.787 1 91.56 18 ASN B C 1
ATOM 1337 O O . ASN B 1 18 ? -14.922 -0.065 2.9 1 91.56 18 ASN B O 1
ATOM 1341 N N . ASP B 1 19 ? -16.594 0.601 4.246 1 90.44 19 ASP B N 1
ATOM 1342 C CA . ASP B 1 19 ? -16.562 1.965 3.727 1 90.44 19 ASP B CA 1
ATOM 1343 C C . ASP B 1 19 ? -15.281 2.68 4.141 1 90.44 19 ASP B C 1
ATOM 1345 O O . ASP B 1 19 ? -14.742 3.488 3.381 1 90.44 19 ASP B O 1
ATOM 1349 N N . GLN B 1 20 ? -14.75 2.314 5.297 1 95.25 20 GLN B N 1
ATOM 1350 C CA . GLN B 1 20 ? -13.492 2.906 5.723 1 95.25 20 GLN B CA 1
ATOM 1351 C C . GLN B 1 20 ? -12.312 2.305 4.961 1 95.25 20 GLN B C 1
ATOM 1353 O O . GLN B 1 20 ? -11.32 2.984 4.707 1 95.25 20 GLN B O 1
ATOM 1358 N N . ALA B 1 21 ? -12.445 1.052 4.578 1 96.75 21 ALA B N 1
ATOM 1359 C CA . ALA B 1 21 ? -11.406 0.405 3.775 1 96.75 21 ALA B CA 1
ATOM 1360 C C . ALA B 1 21 ? -11.195 1.144 2.459 1 96.75 21 ALA B C 1
ATOM 1362 O O . ALA B 1 21 ? -10.055 1.341 2.031 1 96.75 21 ALA B O 1
ATOM 1363 N N . LYS B 1 22 ? -12.289 1.545 1.884 1 95.56 22 LYS B N 1
ATOM 1364 C CA . LYS B 1 22 ? -12.195 2.277 0.625 1 95.56 22 LYS B CA 1
ATOM 1365 C C . LYS B 1 22 ? -11.477 3.609 0.816 1 95.56 22 LYS B C 1
ATOM 1367 O O . LYS B 1 22 ? -10.633 3.988 0 1 95.56 22 LYS B O 1
ATOM 1372 N N . ALA B 1 23 ? -11.789 4.309 1.885 1 96.56 23 ALA B N 1
ATOM 1373 C CA . ALA B 1 23 ? -11.133 5.582 2.176 1 96.56 23 ALA B CA 1
ATOM 1374 C C . ALA B 1 23 ? -9.625 5.398 2.336 1 96.56 23 ALA B C 1
ATOM 1376 O O . ALA B 1 23 ? -8.844 6.195 1.812 1 96.56 23 ALA B O 1
ATOM 1377 N N . ILE B 1 24 ? -9.281 4.379 3.061 1 98 24 ILE B N 1
ATOM 1378 C CA . ILE B 1 24 ? -7.871 4.098 3.299 1 98 24 ILE B CA 1
ATOM 1379 C C . ILE B 1 24 ? -7.188 3.746 1.979 1 98 24 ILE B C 1
ATOM 1381 O O . ILE B 1 24 ? -6.09 4.23 1.693 1 98 24 ILE B O 1
ATOM 1385 N N . LEU B 1 25 ? -7.805 2.926 1.169 1 97.31 25 LEU B N 1
ATOM 1386 C CA . LEU B 1 25 ? -7.258 2.523 -0.123 1 97.31 25 LEU B CA 1
ATOM 1387 C C . LEU B 1 25 ? -6.992 3.74 -1.003 1 97.31 25 LEU B C 1
ATOM 1389 O O . LEU B 1 25 ? -5.934 3.84 -1.628 1 97.31 25 LEU B O 1
ATOM 1393 N N . LEU B 1 26 ? -7.93 4.664 -1.044 1 96.12 26 LEU B N 1
ATOM 1394 C CA . LEU B 1 26 ? -7.773 5.883 -1.83 1 96.12 26 LEU B CA 1
ATOM 1395 C C . LEU B 1 26 ? -6.582 6.695 -1.333 1 96.12 26 LEU B C 1
ATOM 1397 O O . LEU B 1 26 ? -5.828 7.254 -2.135 1 96.12 26 LEU B O 1
ATOM 1401 N N . SER B 1 27 ? -6.383 6.734 -0.049 1 96.44 27 SER B N 1
ATOM 1402 C CA . SER B 1 27 ? -5.258 7.473 0.513 1 96.44 27 SER B CA 1
ATOM 1403 C C . SER B 1 27 ? -3.93 6.812 0.161 1 96.44 27 SER B C 1
ATOM 1405 O O . SER B 1 27 ? -2.949 7.496 -0.14 1 96.44 27 SER B O 1
ATOM 1407 N N . LEU B 1 28 ? -3.898 5.512 0.162 1 97 28 LEU B N 1
ATOM 1408 C CA . LEU B 1 28 ? -2.688 4.785 -0.204 1 97 28 LEU B CA 1
ATOM 1409 C C . LEU B 1 28 ? -2.34 5.012 -1.672 1 97 28 LEU B C 1
ATOM 1411 O O . LEU B 1 28 ? -1.17 4.953 -2.055 1 97 28 LEU B O 1
ATOM 1415 N N . CYS B 1 29 ? -3.279 5.34 -2.475 1 96.06 29 CYS B N 1
ATOM 1416 C CA . CYS B 1 29 ? -3.121 5.449 -3.92 1 96.06 29 CYS B CA 1
ATOM 1417 C C . CYS B 1 29 ? -2.502 6.789 -4.301 1 96.06 29 CYS B C 1
ATOM 1419 O O . CYS B 1 29 ? -2.408 7.117 -5.484 1 96.06 29 CYS B O 1
ATOM 1421 N N . THR B 1 30 ? -2.105 7.57 -3.346 1 93.31 30 THR B N 1
ATOM 1422 C CA . THR B 1 30 ? -1.262 8.711 -3.676 1 93.31 30 THR B CA 1
ATOM 1423 C C . THR B 1 30 ? 0.113 8.25 -4.152 1 93.31 30 THR B C 1
ATOM 1425 O O . THR B 1 30 ? 0.829 9 -4.82 1 93.31 30 THR B O 1
ATOM 1428 N N . ASN B 1 31 ? 0.5 7.059 -3.684 1 91.44 31 ASN B N 1
ATOM 1429 C CA . ASN B 1 31 ? 1.675 6.391 -4.234 1 91.44 31 ASN B CA 1
ATOM 1430 C C . ASN B 1 31 ? 1.348 5.66 -5.531 1 91.44 31 ASN B C 1
ATOM 1432 O O . ASN B 1 31 ? 0.579 4.699 -5.531 1 91.44 31 ASN B O 1
ATOM 1436 N N . PRO B 1 32 ? 1.98 6.059 -6.602 1 91.81 32 PRO B N 1
ATOM 1437 C CA . PRO B 1 32 ? 1.592 5.488 -7.895 1 91.81 32 PRO B CA 1
ATOM 1438 C C . PRO B 1 32 ? 1.853 3.984 -7.977 1 91.81 32 PRO B C 1
ATOM 1440 O O . PRO B 1 32 ? 1.11 3.262 -8.648 1 91.81 32 PRO B O 1
ATOM 1443 N N . ALA B 1 33 ? 2.9 3.5 -7.344 1 90.62 33 ALA B N 1
ATOM 1444 C CA . ALA B 1 33 ? 3.195 2.07 -7.379 1 90.62 33 ALA B CA 1
ATOM 1445 C C . ALA B 1 33 ? 2.113 1.269 -6.66 1 90.62 33 ALA B C 1
ATOM 1447 O O . ALA B 1 33 ? 1.692 0.213 -7.141 1 90.62 33 ALA B O 1
ATOM 1448 N N . ILE B 1 34 ? 1.665 1.801 -5.539 1 95.31 34 ILE B N 1
ATOM 1449 C CA . ILE B 1 34 ? 0.603 1.135 -4.793 1 95.31 34 ILE B CA 1
ATOM 1450 C C . ILE B 1 34 ? -0.701 1.195 -5.586 1 95.31 34 ILE B C 1
ATOM 1452 O O . ILE B 1 34 ? -1.43 0.205 -5.672 1 95.31 34 ILE B O 1
ATOM 1456 N N . CYS B 1 35 ? -0.951 2.309 -6.164 1 96.06 35 CYS B N 1
ATOM 1457 C CA . CYS B 1 35 ? -2.176 2.496 -6.938 1 96.06 35 CYS B CA 1
ATOM 1458 C C . CYS B 1 35 ? -2.252 1.501 -8.086 1 96.06 35 CYS B C 1
ATOM 1460 O O . CYS B 1 35 ? -3.309 0.925 -8.344 1 96.06 35 CYS B O 1
ATOM 1462 N N . ALA B 1 36 ? -1.15 1.337 -8.742 1 94.69 36 ALA B N 1
ATOM 1463 C CA . ALA B 1 36 ? -1.104 0.37 -9.836 1 94.69 36 ALA B CA 1
ATOM 1464 C C . ALA B 1 36 ? -1.421 -1.037 -9.344 1 94.69 36 ALA B C 1
ATOM 1466 O O . ALA B 1 36 ? -2.158 -1.781 -9.992 1 94.69 36 ALA B O 1
ATOM 1467 N N . LYS B 1 37 ? -0.85 -1.36 -8.234 1 95.56 37 LYS B N 1
ATOM 1468 C CA . LYS B 1 37 ? -1.113 -2.672 -7.652 1 95.56 37 LYS B CA 1
ATOM 1469 C C . LYS B 1 37 ? -2.588 -2.828 -7.289 1 95.56 37 LYS B C 1
ATOM 1471 O O . LYS B 1 37 ? -3.189 -3.871 -7.547 1 95.56 37 LYS B O 1
ATOM 1476 N N . VAL B 1 38 ? -3.186 -1.821 -6.711 1 97.81 38 VAL B N 1
ATOM 1477 C CA . VAL B 1 38 ? -4.602 -1.814 -6.359 1 97.81 38 VAL B CA 1
ATOM 1478 C C . VAL B 1 38 ? -5.445 -2.025 -7.613 1 97.81 38 VAL B C 1
ATOM 1480 O O . VAL B 1 38 ? -6.379 -2.83 -7.613 1 97.81 38 VAL B O 1
ATOM 1483 N N . ALA B 1 39 ? -5.113 -1.318 -8.641 1 96.94 39 ALA B N 1
ATOM 1484 C CA . ALA B 1 39 ? -5.859 -1.426 -9.898 1 96.94 39 ALA B CA 1
ATOM 1485 C C . ALA B 1 39 ? -5.781 -2.842 -10.461 1 96.94 39 ALA B C 1
ATOM 1487 O O . ALA B 1 39 ? -6.773 -3.367 -10.969 1 96.94 39 ALA B O 1
ATOM 1488 N N . THR B 1 40 ? -4.625 -3.414 -10.367 1 96.38 40 THR B N 1
ATOM 1489 C CA . THR B 1 40 ? -4.453 -4.781 -10.836 1 96.38 40 THR B CA 1
ATOM 1490 C C . THR B 1 40 ? -5.332 -5.746 -10.047 1 96.38 40 THR B C 1
ATOM 1492 O O . THR B 1 40 ? -6.004 -6.598 -10.633 1 96.38 40 THR B O 1
ATOM 1495 N N . TYR B 1 41 ? -5.309 -5.645 -8.734 1 97.88 41 TYR B N 1
ATOM 1496 C CA . TYR B 1 41 ? -6.164 -6.484 -7.898 1 97.88 41 TYR B CA 1
ATOM 1497 C C . TYR B 1 41 ? -7.633 -6.285 -8.25 1 97.88 41 TYR B C 1
ATOM 1499 O O . TYR B 1 41 ? -8.391 -7.254 -8.344 1 97.88 41 TYR B O 1
ATOM 1507 N N . ALA B 1 42 ? -8.039 -5.051 -8.406 1 97.31 42 ALA B N 1
ATOM 1508 C CA . ALA B 1 42 ? -9.422 -4.73 -8.742 1 97.31 42 ALA B CA 1
ATOM 1509 C C . ALA B 1 42 ? -9.844 -5.391 -10.047 1 97.31 42 ALA B C 1
ATOM 1511 O O . ALA B 1 42 ? -10.93 -5.961 -10.141 1 97.31 42 ALA B O 1
ATOM 1512 N N . LYS B 1 43 ? -8.953 -5.27 -10.992 1 95.5 43 LYS B N 1
ATOM 1513 C CA . LYS B 1 43 ? -9.25 -5.879 -12.289 1 95.5 43 LYS B CA 1
ATOM 1514 C C . LYS B 1 43 ? -9.398 -7.391 -12.164 1 95.5 43 LYS B C 1
ATOM 1516 O O . LYS B 1 43 ? -10.32 -7.98 -12.734 1 95.5 43 LYS B O 1
ATOM 1521 N N . ARG B 1 44 ? -8.5 -8.055 -11.453 1 96.25 44 ARG B N 1
ATOM 1522 C CA . ARG B 1 44 ? -8.57 -9.5 -11.25 1 96.25 44 ARG B CA 1
ATOM 1523 C C . ARG B 1 44 ? -9.867 -9.883 -10.531 1 96.25 44 ARG B C 1
ATOM 1525 O O . ARG B 1 44 ? -10.492 -10.883 -10.875 1 96.25 44 ARG B O 1
ATOM 1532 N N . LEU B 1 45 ? -10.227 -9.109 -9.516 1 96.62 45 LEU B N 1
ATOM 1533 C CA . LEU B 1 45 ? -11.469 -9.367 -8.789 1 96.62 45 LEU B CA 1
ATOM 1534 C C . LEU B 1 45 ? -12.672 -9.266 -9.727 1 96.62 45 LEU B C 1
ATOM 1536 O O . LEU B 1 45 ? -13.555 -10.125 -9.695 1 96.62 45 LEU B O 1
ATOM 1540 N N . ASP B 1 46 ? -12.72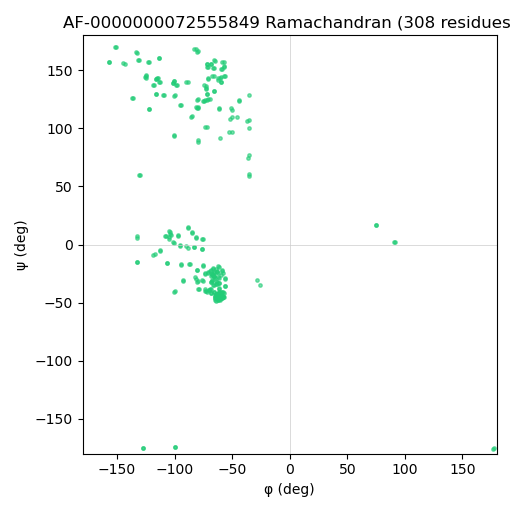7 -8.266 -10.562 1 93.5 46 ASP B N 1
ATOM 1541 C CA . ASP B 1 46 ? -13.812 -8.078 -11.516 1 93.5 46 ASP B CA 1
ATOM 1542 C C . ASP B 1 46 ? -13.906 -9.25 -12.484 1 93.5 46 ASP B C 1
ATOM 1544 O O . ASP B 1 46 ? -15 -9.758 -12.758 1 93.5 46 ASP B O 1
ATOM 1548 N N . GLU B 1 47 ? -12.781 -9.617 -13.008 1 94.69 47 GLU B N 1
ATOM 1549 C CA . GLU B 1 47 ? -12.75 -10.727 -13.945 1 94.69 47 GLU B CA 1
ATOM 1550 C C . GLU B 1 47 ? -13.242 -12.016 -13.297 1 94.69 47 GLU B C 1
ATOM 1552 O O . GLU B 1 47 ? -14.016 -12.766 -13.906 1 94.69 47 GLU B O 1
ATOM 1557 N N . GLU B 1 48 ? -12.797 -12.266 -12.094 1 94.19 48 GLU B N 1
ATOM 1558 C CA . GLU B 1 48 ? -13.25 -13.453 -11.375 1 94.19 48 GLU B CA 1
ATOM 1559 C C . GLU B 1 48 ? -14.75 -13.398 -11.109 1 94.19 48 GLU B C 1
ATOM 1561 O O . GLU B 1 48 ? -15.453 -14.398 -11.25 1 94.19 48 GLU B O 1
ATOM 1566 N N . ALA B 1 49 ? -15.289 -12.297 -10.695 1 90.81 49 ALA B N 1
ATOM 1567 C CA . ALA B 1 49 ? -16.719 -12.141 -10.391 1 90.81 49 ALA B CA 1
ATOM 1568 C C . ALA B 1 49 ? -17.562 -12.359 -11.633 1 90.81 49 ALA B C 1
ATOM 1570 O O . ALA B 1 49 ? -18.703 -12.844 -11.539 1 90.81 49 ALA B O 1
ATOM 1571 N N . LEU B 1 50 ? -17.062 -12.008 -12.789 1 90.12 50 LEU B N 1
ATOM 1572 C CA . LEU B 1 50 ? -17.797 -12.133 -14.055 1 90.12 50 LEU B CA 1
ATOM 1573 C C . LEU B 1 50 ? -17.703 -13.562 -14.586 1 90.12 50 LEU B C 1
ATOM 1575 O O . LEU B 1 50 ? -18.547 -13.977 -15.398 1 90.12 50 LEU B O 1
ATOM 1579 N N . SER B 1 51 ? -16.672 -14.234 -14.297 1 86.12 51 SER B N 1
ATOM 1580 C CA . SER B 1 51 ? -16.391 -15.531 -14.914 1 86.12 51 SER B CA 1
ATOM 1581 C C . SER B 1 51 ? -17.312 -16.625 -14.359 1 86.12 51 SER B C 1
ATOM 1583 O O . SER B 1 51 ? -17.609 -17.594 -15.047 1 86.12 51 SER B O 1
ATOM 1585 N N . LYS B 1 52 ? -17.609 -16.641 -13.164 1 76.31 52 LYS B N 1
ATOM 1586 C CA . LYS B 1 52 ? -18.344 -17.75 -12.562 1 76.31 52 LYS B CA 1
ATOM 1587 C C . LYS B 1 52 ? -19.609 -17.25 -11.859 1 76.31 52 LYS B C 1
ATOM 1589 O O . LYS B 1 52 ? -19.656 -16.125 -11.367 1 76.31 52 LYS B O 1
ATOM 1594 N N . LYS B 1 53 ? -20.625 -18.156 -12.016 1 83.44 53 LYS B N 1
ATOM 1595 C CA . LYS B 1 53 ? -21.812 -17.891 -11.203 1 83.44 53 LYS B CA 1
ATOM 1596 C C . LYS B 1 53 ? -21.578 -18.266 -9.742 1 83.44 53 LYS B C 1
ATOM 1598 O O . LYS B 1 53 ? -20.969 -19.297 -9.453 1 83.44 53 LYS B O 1
ATOM 1603 N N . HIS B 1 54 ? -21.75 -17.391 -8.898 1 86.12 54 HIS B N 1
ATOM 1604 C CA . HIS B 1 54 ? -21.609 -17.641 -7.465 1 86.12 54 HIS B CA 1
ATOM 1605 C C . HIS B 1 54 ? -22.875 -17.281 -6.711 1 86.12 54 HIS B C 1
ATOM 1607 O O . HIS B 1 54 ? -23.75 -16.594 -7.25 1 86.12 54 HIS B O 1
ATOM 1613 N N . LYS B 1 55 ? -22.984 -17.906 -5.574 1 83.56 55 LYS B N 1
ATOM 1614 C CA . LYS B 1 55 ? -24.109 -17.547 -4.715 1 83.56 55 LYS B CA 1
ATOM 1615 C C . LYS B 1 55 ? -24.109 -16.062 -4.398 1 83.56 55 LYS B C 1
ATOM 1617 O O . LYS B 1 55 ? -23.047 -15.445 -4.293 1 83.56 55 LYS B O 1
ATOM 1622 N N . PRO B 1 56 ? -25.234 -15.469 -4.281 1 81.31 56 PRO B N 1
ATOM 1623 C CA . PRO B 1 56 ? -25.328 -14.031 -4.023 1 81.31 56 PRO B CA 1
ATOM 1624 C C . PRO B 1 56 ? -24.578 -13.609 -2.758 1 81.31 56 PRO B C 1
ATOM 1626 O O . PRO B 1 56 ? -24.031 -12.508 -2.701 1 81.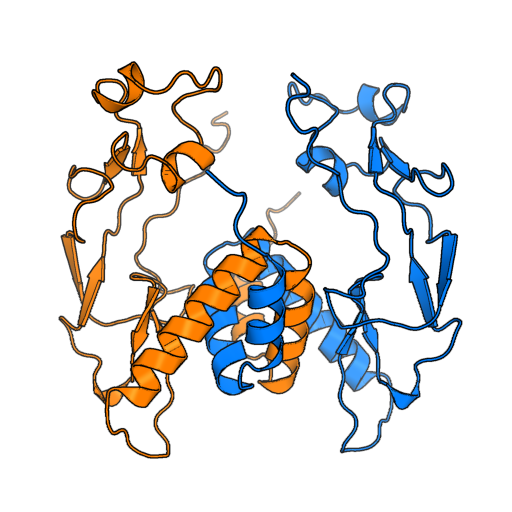31 56 PRO B O 1
ATOM 1629 N N . ASP B 1 57 ? -24.453 -14.492 -1.733 1 83.44 57 ASP B N 1
ATOM 1630 C CA . ASP B 1 57 ? -23.844 -14.102 -0.46 1 83.44 57 ASP B CA 1
ATOM 1631 C C . ASP B 1 57 ? -22.375 -14.492 -0.406 1 83.44 57 ASP B C 1
ATOM 1633 O O . ASP B 1 57 ? -21.734 -14.367 0.639 1 83.44 57 ASP B O 1
ATOM 1637 N N . SER B 1 58 ? -21.953 -14.93 -1.566 1 88.62 58 SER B N 1
ATOM 1638 C CA . SER B 1 58 ? -20.562 -15.344 -1.569 1 88.62 58 SER B CA 1
ATOM 1639 C C . SER B 1 58 ? -19.625 -14.141 -1.509 1 88.62 58 SER B C 1
ATOM 1641 O O . SER B 1 58 ? -19.891 -13.109 -2.143 1 88.62 58 SER B O 1
ATOM 1643 N N . THR B 1 59 ? -18.641 -14.266 -0.661 1 88 59 THR B N 1
ATOM 1644 C CA . THR B 1 59 ? -17.656 -13.195 -0.541 1 88 59 THR B CA 1
ATOM 1645 C C . THR B 1 59 ? -16.375 -13.539 -1.307 1 88 59 THR B C 1
ATOM 1647 O O . THR B 1 59 ? -15.883 -14.664 -1.214 1 88 59 THR B O 1
ATOM 1650 N N . ILE B 1 60 ? -15.969 -12.609 -2.15 1 94.12 60 ILE B N 1
ATOM 1651 C CA . ILE B 1 60 ? -14.742 -12.797 -2.91 1 94.12 60 ILE B CA 1
ATOM 1652 C C . ILE B 1 60 ? -13.555 -12.266 -2.115 1 94.12 60 ILE B C 1
ATOM 1654 O O . ILE B 1 60 ? -13.664 -11.234 -1.438 1 94.12 60 ILE B O 1
ATOM 1658 N N . ALA B 1 61 ? -12.43 -12.953 -2.129 1 96.38 61 ALA B N 1
ATOM 1659 C CA . ALA B 1 61 ? -11.203 -12.586 -1.426 1 96.38 61 ALA B CA 1
ATOM 1660 C C . ALA B 1 61 ? -9.992 -12.711 -2.342 1 96.38 61 ALA B C 1
ATOM 1662 O O . ALA B 1 61 ? -10.102 -13.195 -3.471 1 96.38 61 ALA B O 1
ATOM 1663 N N . ILE B 1 62 ? -8.922 -12.148 -1.938 1 98.25 62 ILE B N 1
ATOM 1664 C CA . ILE B 1 62 ? -7.652 -12.297 -2.637 1 98.25 62 ILE B CA 1
ATOM 1665 C C . ILE B 1 62 ? -6.699 -13.148 -1.795 1 98.25 62 ILE B C 1
ATOM 1667 O O . ILE B 1 62 ? -6.535 -12.898 -0.597 1 98.25 62 ILE B O 1
ATOM 1671 N N . CYS B 1 63 ? -6.168 -14.133 -2.432 1 98.25 63 CYS B N 1
ATOM 1672 C CA . CYS B 1 63 ? -5.188 -14.969 -1.745 1 98.25 63 CYS B CA 1
ATOM 1673 C C . CYS B 1 63 ? -3.871 -14.227 -1.556 1 98.25 63 CYS B C 1
ATOM 1675 O O . CYS B 1 63 ? -3.301 -13.711 -2.52 1 98.25 63 CYS B O 1
ATOM 1677 N N . VAL B 1 64 ? -3.33 -14.188 -0.393 1 97.44 64 VAL B N 1
ATOM 1678 C CA . VAL B 1 64 ? -2.117 -13.43 -0.098 1 97.44 64 VAL B CA 1
ATOM 1679 C C . VAL B 1 64 ? -0.889 -14.258 -0.481 1 97.44 64 VAL B C 1
ATOM 1681 O O . VAL B 1 64 ? 0.243 -13.773 -0.395 1 97.44 64 VAL B O 1
ATOM 1684 N N . GLN B 1 65 ? -1.114 -15.484 -0.956 1 96.69 65 GLN B N 1
ATOM 1685 C CA . GLN B 1 65 ? -0.007 -16.359 -1.325 1 96.69 65 GLN B CA 1
ATOM 1686 C C . GLN B 1 65 ? 0.215 -16.359 -2.836 1 96.69 65 GLN B C 1
ATOM 1688 O O . GLN B 1 65 ? 1.355 -16.297 -3.301 1 96.69 65 GLN B O 1
ATOM 1693 N N . CYS B 1 66 ? -0.855 -16.375 -3.615 1 96.69 66 CYS B N 1
ATOM 1694 C CA . CYS B 1 66 ? -0.711 -16.453 -5.066 1 96.69 66 CYS B CA 1
ATOM 1695 C C . CYS B 1 66 ? -1.275 -15.211 -5.742 1 96.69 66 CYS B C 1
ATOM 1697 O O . CYS B 1 66 ? -1.194 -15.07 -6.965 1 96.69 66 CYS B O 1
ATOM 1699 N N . ASP B 1 67 ? -1.966 -14.312 -5.016 1 96.38 67 ASP B N 1
ATOM 1700 C CA . ASP B 1 67 ? -2.479 -13.016 -5.449 1 96.38 67 ASP B CA 1
ATOM 1701 C C . ASP B 1 67 ? -3.707 -13.18 -6.34 1 96.38 67 ASP B C 1
ATOM 1703 O O . ASP B 1 67 ? -4.102 -12.25 -7.043 1 96.38 67 ASP B O 1
ATOM 1707 N N . GLN B 1 68 ? -4.328 -14.328 -6.324 1 97.25 68 GLN B N 1
ATOM 1708 C CA . GLN B 1 68 ? -5.504 -14.555 -7.16 1 97.25 68 GLN B CA 1
ATOM 1709 C C . GLN B 1 68 ? -6.789 -14.422 -6.352 1 97.25 68 GLN B C 1
ATOM 1711 O O . GLN B 1 68 ? -6.832 -14.797 -5.176 1 97.25 68 GLN B O 1
ATOM 1716 N N . PRO B 1 69 ? -7.785 -13.82 -6.973 1 97.88 69 PRO B N 1
ATOM 1717 C CA . PRO B 1 69 ? -9.094 -13.828 -6.316 1 97.88 69 PRO B CA 1
ATOM 1718 C C . PRO B 1 69 ? -9.703 -15.227 -6.215 1 97.88 69 PRO B C 1
ATOM 1720 O O . PRO B 1 69 ? -9.375 -16.109 -7.016 1 97.88 69 PRO B O 1
ATOM 1723 N N . TYR B 1 70 ? -10.516 -15.469 -5.238 1 96.81 70 TYR B N 1
ATOM 1724 C CA . TYR B 1 70 ? -11.195 -16.75 -5.07 1 96.81 70 TYR B CA 1
ATOM 1725 C C . TYR B 1 70 ? -12.461 -16.594 -4.234 1 96.81 70 TYR B C 1
ATOM 1727 O O . TYR B 1 70 ? -12.617 -15.594 -3.516 1 96.81 70 TYR B O 1
ATOM 1735 N N . TYR B 1 71 ? -13.352 -17.5 -4.391 1 95.62 71 TYR B N 1
ATOM 1736 C CA . TYR B 1 71 ? -14.508 -17.656 -3.512 1 95.62 71 TYR B CA 1
ATOM 1737 C C . TYR B 1 71 ? -14.289 -18.797 -2.527 1 95.62 71 TYR B C 1
ATOM 1739 O O . TYR B 1 71 ? -13.773 -19.859 -2.898 1 95.62 71 TYR B O 1
ATOM 1747 N N . GLU B 1 72 ? -14.688 -18.547 -1.338 1 93.56 72 GLU B N 1
ATOM 1748 C CA . GLU B 1 72 ? -14.453 -19.531 -0.285 1 93.56 72 GLU B CA 1
ATOM 1749 C C . GLU B 1 72 ? -15.047 -20.891 -0.652 1 93.56 72 GLU B C 1
ATOM 1751 O O . GLU B 1 72 ? -14.477 -21.938 -0.333 1 93.56 72 GLU B O 1
ATOM 1756 N N . GLU B 1 73 ? -16.156 -20.922 -1.303 1 93.31 73 GLU B N 1
ATOM 1757 C CA . GLU B 1 73 ? -16.859 -22.156 -1.656 1 93.31 73 GLU B CA 1
ATOM 1758 C C . GLU B 1 73 ? -16.047 -22.969 -2.66 1 93.31 73 GLU B C 1
ATOM 1760 O O . GLU B 1 73 ? -16.25 -24.172 -2.793 1 93.31 73 GLU B O 1
ATOM 1765 N N . ASP B 1 74 ? -15.117 -22.328 -3.379 1 93.94 74 ASP B N 1
ATOM 1766 C CA . ASP B 1 74 ? -14.312 -23.016 -4.391 1 93.94 74 ASP B CA 1
ATOM 1767 C C . ASP B 1 74 ? -12.922 -23.344 -3.852 1 93.94 74 ASP B C 1
ATOM 1769 O O . ASP B 1 74 ? -12.086 -23.891 -4.57 1 93.94 74 ASP B O 1
ATOM 1773 N N . ASN B 1 75 ? -12.695 -23.016 -2.619 1 96.5 75 ASN B N 1
ATOM 1774 C CA . ASN B 1 75 ? -11.367 -23.125 -2.021 1 96.5 75 ASN B CA 1
ATOM 1775 C C . ASN B 1 75 ? -11.117 -24.531 -1.488 1 96.5 75 ASN B C 1
ATOM 1777 O O . ASN B 1 75 ? -11.75 -24.953 -0.524 1 96.5 75 ASN B O 1
ATOM 1781 N N . ASP B 1 76 ? -10.258 -25.219 -2.135 1 97.19 76 ASP B N 1
ATOM 1782 C CA . ASP B 1 76 ? -9.922 -26.562 -1.703 1 97.19 76 ASP B CA 1
ATOM 1783 C C . ASP B 1 76 ? -8.406 -26.734 -1.539 1 97.19 76 ASP B C 1
ATOM 1785 O O . ASP B 1 76 ? -7.656 -25.766 -1.652 1 97.19 76 ASP B O 1
ATOM 1789 N N . ASP B 1 77 ? -7.926 -27.875 -1.251 1 97.5 77 ASP B N 1
ATOM 1790 C CA . ASP B 1 77 ? -6.551 -28.125 -0.835 1 97.5 77 ASP B CA 1
ATOM 1791 C C . ASP B 1 77 ? -5.594 -28.062 -2.023 1 97.5 77 ASP B C 1
ATOM 1793 O O . ASP B 1 77 ? -4.387 -28.25 -1.87 1 97.5 77 ASP B O 1
ATOM 1797 N N . THR B 1 78 ? -6.059 -27.703 -3.219 1 97.44 78 THR B N 1
ATOM 1798 C CA . THR B 1 78 ? -5.199 -27.625 -4.395 1 97.44 78 THR B CA 1
ATOM 1799 C C . THR B 1 78 ? -5.434 -26.312 -5.148 1 97.44 78 THR B C 1
ATOM 1801 O O . THR B 1 78 ? -4.883 -26.109 -6.23 1 97.44 78 THR B O 1
ATOM 1804 N N . SER B 1 79 ? -6.219 -25.453 -4.605 1 97.81 79 SER B N 1
ATOM 1805 C CA . SER B 1 79 ? -6.68 -24.25 -5.293 1 97.81 79 SER B CA 1
ATOM 1806 C C . SER B 1 79 ? -5.559 -23.219 -5.41 1 97.81 79 SER B C 1
ATOM 1808 O O . SER B 1 79 ? -5.578 -22.375 -6.312 1 97.81 79 SER B O 1
ATOM 1810 N N . CYS B 1 80 ? -4.594 -23.281 -4.535 1 98.25 80 CYS B N 1
ATOM 1811 C CA . CYS B 1 80 ? -3.5 -22.328 -4.5 1 98.25 80 CYS B CA 1
ATOM 1812 C C . CYS B 1 80 ? -2.164 -23 -4.789 1 98.25 80 CYS B C 1
ATOM 1814 O O . CYS B 1 80 ? -1.859 -24.047 -4.219 1 98.25 80 CYS B O 1
ATOM 1816 N N . VAL B 1 81 ? -1.438 -22.438 -5.695 1 98.25 81 VAL B N 1
ATOM 1817 C CA . VAL B 1 81 ? -0.077 -22.844 -6.023 1 98.25 81 VAL B CA 1
ATOM 1818 C C . VAL B 1 81 ? 0.877 -21.672 -5.855 1 98.25 81 VAL B C 1
ATOM 1820 O O . VAL B 1 81 ? 0.713 -20.641 -6.508 1 98.25 81 VAL B O 1
ATOM 1823 N N . HIS B 1 82 ? 1.786 -21.844 -4.941 1 97.81 82 HIS B N 1
ATOM 1824 C CA . HIS B 1 82 ? 2.695 -20.75 -4.625 1 97.81 82 HIS B CA 1
ATOM 1825 C C . HIS B 1 82 ? 4.035 -21.281 -4.113 1 97.81 82 HIS B C 1
ATOM 1827 O O . HIS B 1 82 ? 4.227 -22.484 -3.998 1 97.81 82 HIS B O 1
ATOM 1833 N N . HIS B 1 83 ? 5.051 -20.328 -3.986 1 97.75 83 HIS B N 1
ATOM 1834 C CA . HIS B 1 83 ? 6.328 -20.641 -3.354 1 97.75 83 HIS B CA 1
ATOM 1835 C C . HIS B 1 83 ? 6.359 -20.172 -1.905 1 97.75 83 HIS B C 1
ATOM 1837 O O . HIS B 1 83 ? 5.875 -19.078 -1.597 1 97.75 83 HIS B O 1
ATOM 1843 N N . ASP B 1 84 ? 6.883 -20.984 -0.958 1 96.88 84 ASP B N 1
ATOM 1844 C CA . ASP B 1 84 ? 6.941 -20.547 0.434 1 96.88 84 ASP B CA 1
ATOM 1845 C C . ASP B 1 84 ? 8.359 -20.109 0.817 1 96.88 84 ASP B C 1
ATOM 1847 O O . ASP B 1 84 ? 8.633 -19.859 1.989 1 96.88 84 ASP B O 1
ATOM 1851 N N . GLY B 1 85 ? 9.266 -20.016 -0.18 1 96.69 85 GLY B N 1
ATOM 1852 C CA . GLY B 1 85 ? 10.586 -19.438 0.002 1 96.69 85 GLY B CA 1
ATOM 1853 C C . GLY B 1 85 ? 10.68 -18 -0.475 1 96.69 85 GLY B C 1
ATOM 1854 O O . GLY B 1 85 ? 9.656 -17.375 -0.752 1 96.69 85 GLY B O 1
ATOM 1855 N N . VAL B 1 86 ? 11.844 -17.453 -0.448 1 96.62 86 VAL B N 1
ATOM 1856 C CA . VAL B 1 86 ? 12.094 -16.109 -0.938 1 96.62 86 VAL B CA 1
ATOM 1857 C C . VAL B 1 86 ? 12.992 -16.156 -2.172 1 96.62 86 VAL B C 1
ATOM 1859 O O . VAL B 1 86 ? 13.617 -17.188 -2.447 1 96.62 86 VAL B O 1
ATOM 1862 N N . LEU B 1 87 ? 12.945 -15.086 -2.902 1 96.56 87 LEU B N 1
ATOM 1863 C CA . LEU B 1 87 ? 13.828 -14.992 -4.059 1 96.56 87 LEU B CA 1
ATOM 1864 C C . LEU B 1 87 ? 15.242 -14.594 -3.637 1 96.56 87 LEU B C 1
ATOM 1866 O O . LEU B 1 87 ? 15.422 -13.633 -2.883 1 96.56 87 LEU B O 1
ATOM 1870 N N . GLU B 1 88 ? 16.156 -15.391 -4.023 1 96.88 88 GLU B N 1
ATOM 1871 C CA . GLU B 1 88 ? 17.562 -15.078 -3.828 1 96.88 88 GLU B CA 1
ATOM 1872 C C . GLU B 1 88 ? 18.281 -14.898 -5.164 1 96.88 88 GLU B C 1
ATOM 1874 O O . GLU B 1 88 ? 18.031 -15.648 -6.109 1 96.88 88 GLU B O 1
ATOM 1879 N N . VAL B 1 89 ? 19.172 -13.992 -5.172 1 96.62 89 VAL B N 1
ATOM 1880 C CA . VAL B 1 89 ? 19.859 -13.648 -6.414 1 96.62 89 VAL B CA 1
ATOM 1881 C C . VAL B 1 89 ? 20.703 -14.82 -6.883 1 96.62 89 VAL B C 1
ATOM 1883 O O . VAL B 1 89 ? 21.375 -15.477 -6.078 1 96.62 89 VAL B O 1
ATOM 1886 N N . ASN B 1 90 ? 20.609 -15.148 -8.086 1 97.19 90 ASN B N 1
ATOM 1887 C CA . ASN B 1 90 ? 21.516 -16.047 -8.797 1 97.19 90 ASN B CA 1
ATOM 1888 C C . ASN B 1 90 ? 22.516 -15.273 -9.648 1 97.19 90 ASN B C 1
ATOM 1890 O O . ASN B 1 90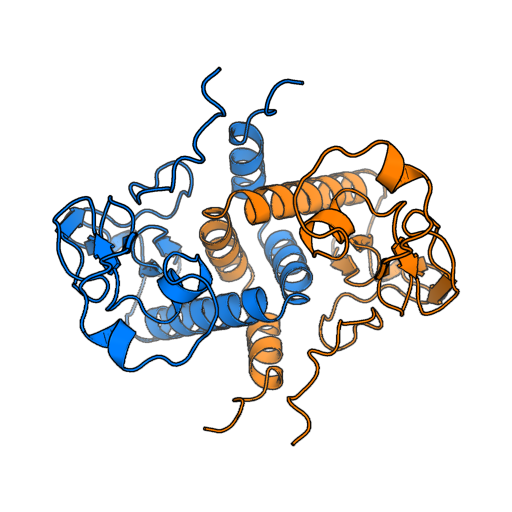 ? 22.25 -14.977 -10.812 1 97.19 90 ASN B O 1
ATOM 1894 N N . TYR B 1 91 ? 23.656 -15.008 -9.117 1 94.69 91 TYR B N 1
ATOM 1895 C CA . TYR B 1 91 ? 24.656 -14.141 -9.734 1 94.69 91 TYR B CA 1
ATOM 1896 C C . TYR B 1 91 ? 25.141 -14.719 -11.055 1 94.69 91 TYR B C 1
ATOM 1898 O O . TYR B 1 91 ? 25.703 -14 -11.883 1 94.69 91 TYR B O 1
ATOM 1906 N N . LYS B 1 92 ? 25.016 -15.93 -11.25 1 95 92 LYS B N 1
ATOM 1907 C CA . LYS B 1 92 ? 25.516 -16.594 -12.453 1 95 92 LYS B CA 1
ATOM 1908 C C . LYS B 1 92 ? 24.453 -16.609 -13.555 1 95 92 LYS B C 1
ATOM 1910 O O . LYS B 1 92 ? 24.703 -17.141 -14.641 1 95 92 LYS B O 1
ATOM 1915 N N . ALA B 1 93 ? 23.281 -16.078 -13.281 1 95.5 93 ALA B N 1
ATOM 1916 C CA . ALA B 1 93 ? 22.203 -16.094 -14.266 1 95.5 93 ALA B CA 1
ATOM 1917 C C . ALA B 1 93 ? 22.609 -15.305 -15.516 1 95.5 93 ALA B C 1
ATOM 1919 O O . ALA B 1 93 ? 23.188 -14.227 -15.414 1 95.5 93 ALA B O 1
ATOM 1920 N N . GLU B 1 94 ? 22.234 -15.734 -16.688 1 94.12 94 GLU B N 1
ATOM 1921 C CA . GLU B 1 94 ? 22.609 -15.148 -17.969 1 94.12 94 GLU B CA 1
ATOM 1922 C C . GLU B 1 94 ? 21.953 -13.781 -18.156 1 94.12 94 GLU B C 1
ATOM 1924 O O . GLU B 1 94 ? 22.484 -12.93 -18.875 1 94.12 94 GLU B O 1
ATOM 1929 N N . VAL B 1 95 ? 20.891 -13.562 -17.469 1 94.75 95 VAL B N 1
ATOM 1930 C CA . VAL B 1 95 ? 20.125 -12.344 -17.672 1 94.75 95 VAL B CA 1
ATOM 1931 C C . VAL B 1 95 ? 20.953 -11.133 -17.25 1 94.75 95 VAL B C 1
ATOM 1933 O O . VAL B 1 95 ? 20.766 -10.039 -17.797 1 94.75 95 VAL B O 1
ATOM 1936 N N . TRP B 1 96 ? 21.828 -11.32 -16.344 1 93.56 96 TRP B N 1
ATOM 1937 C CA . TRP B 1 96 ? 22.609 -10.195 -15.828 1 93.56 96 TRP B CA 1
ATOM 1938 C C . TRP B 1 96 ? 23.609 -9.711 -16.875 1 93.56 96 TRP B C 1
ATOM 1940 O O . TRP B 1 96 ? 24.094 -8.57 -16.812 1 93.56 96 TRP B O 1
ATOM 1950 N N . GLU B 1 97 ? 24 -10.469 -17.75 1 91.38 97 GLU B N 1
ATOM 1951 C CA . GLU B 1 97 ? 24.922 -10.078 -18.812 1 91.38 97 GLU B CA 1
ATOM 1952 C C . GLU B 1 97 ? 24.266 -9.07 -19.766 1 91.38 97 GLU B C 1
ATOM 1954 O O . GLU B 1 97 ? 24.953 -8.273 -20.406 1 91.38 97 GLU B O 1
ATOM 1959 N N . GLU B 1 98 ? 22.984 -9.094 -19.844 1 88.12 98 GLU B N 1
ATOM 1960 C CA . GLU B 1 98 ? 22.234 -8.266 -20.797 1 88.12 98 GLU B CA 1
ATOM 1961 C C . GLU B 1 98 ? 21.781 -6.961 -20.141 1 88.12 98 GLU B C 1
ATOM 1963 O O . GLU B 1 98 ? 21.359 -6.027 -20.828 1 88.12 98 GLU B O 1
ATOM 1968 N N . ILE B 1 99 ? 21.766 -6.871 -18.859 1 83.75 99 ILE B N 1
ATOM 1969 C CA . ILE B 1 99 ? 21.25 -5.703 -18.156 1 83.75 99 ILE B CA 1
ATOM 1970 C C . ILE B 1 99 ? 22.391 -4.738 -17.828 1 83.75 99 ILE B C 1
ATOM 1972 O O . ILE B 1 99 ? 23.391 -5.137 -17.25 1 83.75 99 ILE B O 1
ATOM 1976 N N . SER B 1 100 ? 22.344 -3.508 -18.328 1 78.06 100 SER B N 1
ATOM 1977 C CA . SER B 1 100 ? 23.359 -2.469 -18.172 1 78.06 100 SER B CA 1
ATOM 1978 C C . SER B 1 100 ? 23.125 -1.646 -16.906 1 78.06 100 SER B C 1
ATOM 1980 O O . SER B 1 100 ? 23.859 -0.684 -16.656 1 78.06 100 SER B O 1
ATOM 1982 N N . ASP B 1 101 ? 22.359 -2.117 -16.078 1 68.81 101 ASP B N 1
ATOM 1983 C CA . ASP B 1 101 ? 22.062 -1.317 -14.898 1 68.81 101 ASP B CA 1
ATOM 1984 C C . ASP B 1 101 ? 23.25 -1.289 -13.945 1 68.81 101 ASP B C 1
ATOM 1986 O O . ASP B 1 101 ? 23.844 -2.332 -13.641 1 68.81 101 ASP B O 1
ATOM 1990 N N . ASP B 1 102 ? 23.703 -0.131 -13.609 1 76.69 102 ASP B N 1
ATOM 1991 C CA . ASP B 1 102 ? 24.875 0.077 -12.758 1 76.69 102 ASP B CA 1
ATOM 1992 C C . ASP B 1 102 ? 24.531 -0.196 -11.297 1 76.69 102 ASP B C 1
ATOM 1994 O O . ASP B 1 102 ? 25.422 -0.207 -10.438 1 76.69 102 ASP B O 1
ATOM 1998 N N . GLY B 1 103 ? 23.406 -0.47 -10.984 1 79.44 103 GLY B N 1
ATOM 1999 C CA . GLY B 1 103 ? 23.062 -0.724 -9.594 1 79.44 103 GLY B CA 1
ATOM 2000 C C . GLY B 1 103 ? 23.359 -2.143 -9.148 1 79.44 103 GLY B C 1
ATOM 2001 O O . GLY B 1 103 ? 23.812 -2.965 -9.945 1 79.44 103 GLY B O 1
ATOM 2002 N N . PRO B 1 104 ? 23.297 -2.371 -7.914 1 87.44 104 PRO B N 1
ATOM 2003 C CA . PRO B 1 104 ? 23.547 -3.729 -7.418 1 87.44 104 PRO B CA 1
ATOM 2004 C C . PRO B 1 104 ? 22.562 -4.746 -7.992 1 87.44 104 PRO B C 1
ATOM 2006 O O . PRO B 1 104 ? 21.359 -4.453 -8.125 1 87.44 104 PRO B O 1
ATOM 2009 N N . ILE B 1 105 ? 22.984 -5.855 -8.32 1 89.44 105 ILE B N 1
ATOM 2010 C CA . ILE B 1 105 ? 22.188 -6.941 -8.867 1 89.44 105 ILE B CA 1
ATOM 2011 C C . ILE B 1 105 ? 21.172 -7.41 -7.82 1 89.44 105 ILE B C 1
ATOM 2013 O O . ILE B 1 105 ? 19.984 -7.566 -8.125 1 89.44 105 ILE B O 1
ATOM 2017 N N . ASP B 1 106 ? 21.688 -7.617 -6.633 1 91.12 106 ASP B N 1
ATOM 2018 C CA . ASP B 1 106 ? 20.828 -8.055 -5.539 1 91.12 106 ASP B CA 1
ATOM 2019 C C . ASP B 1 106 ? 20.047 -6.875 -4.949 1 91.12 106 ASP B C 1
ATOM 2021 O O . ASP B 1 106 ? 20.547 -6.188 -4.051 1 91.12 106 ASP B O 1
ATOM 2025 N N . SER B 1 107 ? 18.906 -6.578 -5.48 1 88.5 107 SER B N 1
ATOM 2026 C CA . SER B 1 107 ? 18.047 -5.484 -5.035 1 88.5 107 SER B CA 1
ATOM 2027 C C . SER B 1 107 ? 16.578 -5.867 -5.121 1 88.5 107 SER B C 1
ATOM 2029 O O . SER B 1 107 ? 16.188 -6.723 -5.922 1 88.5 107 SER B O 1
ATOM 2031 N N . SER B 1 108 ? 15.789 -5.211 -4.324 1 86.38 108 SER B N 1
ATOM 2032 C CA . SER B 1 108 ? 14.344 -5.449 -4.352 1 86.38 108 SER B CA 1
ATOM 2033 C C . SER B 1 108 ? 13.75 -5.113 -5.711 1 86.38 108 SER B C 1
ATOM 2035 O O . SER B 1 108 ? 12.828 -5.781 -6.176 1 86.38 108 SER B O 1
ATOM 2037 N N . ASP B 1 109 ? 14.336 -4.125 -6.332 1 87 109 ASP B N 1
ATOM 2038 C CA . ASP B 1 109 ? 13.859 -3.738 -7.66 1 87 109 ASP B CA 1
ATOM 2039 C C . ASP B 1 109 ? 14.086 -4.859 -8.672 1 87 109 ASP B C 1
ATOM 2041 O O . ASP B 1 109 ? 13.18 -5.199 -9.438 1 87 109 ASP B O 1
ATOM 2045 N N . ASN B 1 110 ? 15.266 -5.383 -8.617 1 91.25 110 ASN B N 1
ATOM 2046 C CA . ASN B 1 110 ? 15.57 -6.449 -9.57 1 91.25 110 ASN B CA 1
ATOM 2047 C C . ASN B 1 110 ? 14.766 -7.711 -9.266 1 91.25 110 ASN B C 1
ATOM 2049 O O . ASN B 1 110 ? 14.414 -8.461 -10.18 1 91.25 110 ASN B O 1
ATOM 2053 N N . GLU B 1 111 ? 14.492 -7.949 -7.996 1 93.06 111 GLU B N 1
ATOM 2054 C CA . GLU B 1 111 ? 13.656 -9.094 -7.637 1 93.06 111 GLU B CA 1
ATOM 2055 C C . GLU B 1 111 ? 12.297 -9.016 -8.328 1 93.06 111 GLU B C 1
ATOM 2057 O O . GLU B 1 111 ? 11.789 -10.031 -8.812 1 93.06 111 GLU B O 1
ATOM 2062 N N . GLU B 1 112 ? 11.75 -7.852 -8.359 1 89.75 112 GLU B N 1
ATOM 2063 C CA . GLU B 1 112 ? 10.438 -7.637 -8.961 1 89.75 112 GLU B CA 1
ATOM 2064 C C . GLU B 1 112 ? 10.531 -7.574 -10.484 1 89.75 112 GLU B C 1
ATOM 2066 O O . GLU B 1 112 ? 9.719 -8.18 -11.188 1 89.75 112 GLU B O 1
ATOM 2071 N N . ASP B 1 113 ? 11.562 -6.973 -11.023 1 90.81 113 ASP B N 1
ATOM 2072 C CA . ASP B 1 113 ? 11.625 -6.629 -12.438 1 90.81 113 ASP B CA 1
ATOM 2073 C C . ASP B 1 113 ? 12.305 -7.738 -13.242 1 90.81 113 ASP B C 1
ATOM 2075 O O . ASP B 1 113 ? 12.055 -7.895 -14.438 1 90.81 113 ASP B O 1
ATOM 2079 N N . VAL B 1 114 ? 13.242 -8.398 -12.555 1 94.69 114 VAL B N 1
ATOM 2080 C CA . VAL B 1 114 ? 14.023 -9.406 -13.266 1 94.69 114 VAL B CA 1
ATOM 2081 C C . VAL B 1 114 ? 14.039 -10.711 -12.469 1 94.69 114 VAL B C 1
ATOM 2083 O O . VAL B 1 114 ? 15.109 -11.242 -12.164 1 94.69 114 VAL B O 1
ATOM 2086 N N . PRO B 1 115 ? 12.93 -11.195 -12.266 1 95.94 115 PRO B N 1
ATOM 2087 C CA . PRO B 1 115 ? 12.867 -12.406 -11.445 1 95.94 115 PRO B CA 1
ATOM 2088 C C . PRO B 1 115 ? 13.625 -13.578 -12.062 1 95.94 115 PRO B C 1
ATOM 2090 O O . PRO B 1 115 ? 13.984 -14.531 -11.359 1 95.94 115 PRO B O 1
ATOM 2093 N N . GLU B 1 116 ? 13.906 -13.539 -13.352 1 96.38 116 GLU B N 1
ATOM 2094 C CA . GLU B 1 116 ? 14.672 -14.594 -14 1 96.38 116 GLU B CA 1
ATOM 2095 C C . GLU B 1 116 ? 16.094 -14.68 -13.43 1 96.38 116 GLU B C 1
ATOM 2097 O O . GLU B 1 116 ? 16.766 -15.688 -13.594 1 96.38 116 GLU B O 1
ATOM 2102 N N . GLY B 1 117 ? 16.531 -13.602 -12.883 1 97.06 117 GLY B N 1
ATOM 2103 C CA . GLY B 1 117 ? 17.859 -13.578 -12.281 1 97.06 117 GLY B CA 1
ATOM 2104 C C . GLY B 1 117 ? 17.875 -14.078 -10.852 1 97.06 117 GLY B C 1
ATOM 2105 O O . GLY B 1 117 ? 18.891 -13.992 -10.172 1 97.06 117 GLY B O 1
ATOM 2106 N N . PHE B 1 118 ? 16.797 -14.664 -10.383 1 98 118 PHE B N 1
ATOM 2107 C CA . PHE B 1 118 ? 16.656 -15.109 -9 1 98 118 PHE B CA 1
ATOM 2108 C C . PHE B 1 118 ? 16.125 -16.547 -8.945 1 98 118 PHE B C 1
ATOM 2110 O O . PHE B 1 118 ? 15.594 -17.047 -9.93 1 98 118 PHE B O 1
ATOM 2117 N N . ASN B 1 119 ? 16.406 -17.172 -7.758 1 98.19 119 ASN B N 1
ATOM 2118 C CA . ASN B 1 119 ? 15.859 -18.5 -7.492 1 98.19 119 ASN B CA 1
ATOM 2119 C C . ASN B 1 119 ? 15.062 -18.531 -6.191 1 98.19 119 ASN B C 1
ATOM 2121 O O . ASN B 1 119 ? 15.445 -17.891 -5.211 1 98.19 119 ASN B O 1
ATOM 2125 N N . TRP B 1 120 ? 14.055 -19.359 -6.305 1 97.69 120 TRP B N 1
ATOM 2126 C CA . TRP B 1 120 ? 13.289 -19.578 -5.082 1 97.69 120 TRP B CA 1
ATOM 2127 C C . TRP B 1 120 ? 14.062 -20.469 -4.113 1 97.69 120 TRP B C 1
ATOM 2129 O O . TRP B 1 120 ? 14.602 -21.5 -4.508 1 97.69 120 TRP B O 1
ATOM 2139 N N . THR B 1 121 ? 14.07 -20.125 -2.783 1 97.81 121 THR B N 1
ATOM 2140 C CA . THR B 1 121 ? 14.844 -20.875 -1.798 1 97.81 121 THR B CA 1
ATOM 2141 C C . THR B 1 121 ? 14.094 -22.141 -1.383 1 97.81 121 THR B C 1
ATOM 2143 O O . THR B 1 121 ? 14.703 -23.078 -0.856 1 97.81 121 THR B O 1
ATOM 2146 N N . CYS B 1 122 ? 12.906 -22.188 -1.538 1 97.88 122 CYS B N 1
ATOM 2147 C CA . CYS B 1 122 ? 12.102 -23.344 -1.138 1 97.88 122 CYS B CA 1
ATOM 2148 C C . CYS B 1 122 ? 12.375 -24.547 -2.041 1 97.88 122 CYS B C 1
ATOM 2150 O O . CYS B 1 122 ? 12.422 -25.672 -1.572 1 97.88 122 CYS B O 1
ATOM 2152 N N . CYS B 1 123 ? 12.547 -24.312 -3.338 1 98.06 123 CYS B N 1
ATOM 2153 C CA . CYS B 1 123 ? 12.648 -25.438 -4.258 1 98.06 123 CYS B CA 1
ATOM 2154 C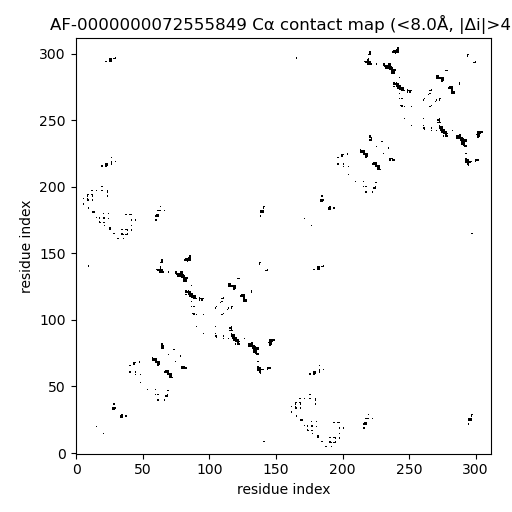 C . CYS B 1 123 ? 13.82 -25.266 -5.215 1 98.06 123 CYS B C 1
ATOM 2156 O O . CYS B 1 123 ? 14.156 -26.172 -5.965 1 98.06 123 CYS B O 1
ATOM 2158 N N . GLY B 1 124 ? 14.328 -24.094 -5.281 1 97.62 124 GLY B N 1
ATOM 2159 C CA . GLY B 1 124 ? 15.523 -23.859 -6.074 1 97.62 124 GLY B CA 1
ATOM 2160 C C . GLY B 1 124 ? 15.219 -23.453 -7.504 1 97.62 124 GLY B C 1
ATOM 2161 O O . GLY B 1 124 ? 16.141 -23.156 -8.273 1 97.62 124 GLY B O 1
ATOM 2162 N N . THR B 1 125 ? 13.961 -23.312 -7.867 1 97.94 125 THR B N 1
ATOM 2163 C CA . THR B 1 125 ? 13.578 -23 -9.242 1 97.94 125 THR B CA 1
ATOM 2164 C C . THR B 1 125 ? 13.742 -21.516 -9.523 1 97.94 125 THR B C 1
ATOM 2166 O O . THR B 1 125 ? 13.914 -20.719 -8.602 1 97.94 125 THR B O 1
ATOM 2169 N N . ILE B 1 126 ? 13.688 -21.25 -10.836 1 97.75 126 ILE B N 1
ATOM 2170 C CA . ILE B 1 126 ? 13.875 -19.875 -11.297 1 97.75 126 ILE B CA 1
ATOM 2171 C C . ILE B 1 126 ? 12.695 -19.016 -10.867 1 97.75 126 ILE B C 1
ATOM 2173 O O . ILE B 1 126 ? 11.578 -19.516 -10.711 1 97.75 126 ILE B O 1
ATOM 2177 N N . GLY B 1 127 ? 12.906 -17.766 -10.75 1 97.44 127 GLY B N 1
ATOM 2178 C CA . GLY B 1 127 ? 11.938 -16.828 -10.203 1 97.44 127 GLY B CA 1
ATOM 2179 C C . GLY B 1 127 ? 10.625 -16.812 -10.961 1 97.44 127 GLY B C 1
ATOM 2180 O O . GLY B 1 127 ? 9.57 -16.531 -10.383 1 97.44 127 GLY B O 1
ATOM 2181 N N . THR B 1 128 ? 10.625 -17.219 -12.164 1 97.25 128 THR B N 1
ATOM 2182 C CA . THR B 1 128 ? 9.43 -17.156 -13 1 97.25 128 THR B CA 1
ATOM 2183 C C . THR B 1 128 ? 8.672 -18.469 -12.977 1 97.25 128 THR B C 1
ATOM 2185 O O . THR B 1 128 ? 7.625 -18.609 -13.609 1 97.25 128 THR B O 1
ATOM 2188 N N . SER B 1 129 ? 9.227 -19.438 -12.227 1 97.25 129 SER B N 1
ATOM 2189 C CA . SER B 1 129 ? 8.617 -20.766 -12.203 1 97.25 129 SER B CA 1
ATOM 2190 C C . SER B 1 129 ? 7.312 -20.766 -11.422 1 97.25 129 SER B C 1
ATOM 2192 O O . SER B 1 129 ? 7.121 -19.938 -10.523 1 97.25 129 SER B O 1
ATOM 2194 N N . GLU B 1 130 ? 6.453 -21.75 -11.766 1 96.88 130 GLU B N 1
ATOM 2195 C CA . GLU B 1 130 ? 5.219 -21.938 -11.016 1 96.88 130 GLU B CA 1
ATOM 2196 C C . GLU B 1 130 ? 5.512 -22.375 -9.578 1 96.88 130 GLU B C 1
ATOM 2198 O O . GLU B 1 130 ? 6.562 -22.953 -9.305 1 96.88 130 GLU B O 1
ATOM 2203 N N . GLY B 1 131 ? 4.531 -22.141 -8.734 1 97.75 131 GLY B N 1
ATOM 2204 C CA . GLY B 1 131 ? 4.691 -22.453 -7.324 1 97.75 131 GLY B CA 1
ATOM 2205 C C . GLY B 1 131 ? 4.996 -23.922 -7.082 1 97.75 131 GLY B C 1
ATOM 2206 O O . GLY B 1 131 ? 4.66 -24.781 -7.906 1 97.75 131 GLY B O 1
ATOM 2207 N N . CYS B 1 132 ? 5.613 -24.219 -5.934 1 97.94 132 CYS B N 1
ATOM 2208 C CA . CYS B 1 132 ? 6.012 -25.578 -5.621 1 97.94 132 CYS B CA 1
ATOM 2209 C C . CYS B 1 132 ? 5.199 -26.141 -4.457 1 97.94 132 CYS B C 1
ATOM 2211 O O . CYS B 1 132 ? 5.375 -27.297 -4.066 1 97.94 132 CYS B O 1
ATOM 2213 N N . LYS B 1 133 ? 4.367 -25.312 -3.855 1 97.94 133 LYS B N 1
ATOM 2214 C CA . LYS B 1 133 ? 3.469 -25.734 -2.785 1 97.94 133 LYS B CA 1
ATOM 2215 C C . LYS B 1 133 ? 2.012 -25.656 -3.229 1 97.94 133 LYS B C 1
ATOM 2217 O O . LYS B 1 133 ? 1.618 -24.719 -3.918 1 97.94 133 LYS B O 1
ATOM 2222 N N . LYS B 1 134 ? 1.312 -26.625 -2.836 1 97.69 134 LYS B N 1
ATOM 2223 C CA . LYS B 1 134 ? -0.124 -26.656 -3.094 1 97.69 134 LYS B CA 1
ATOM 2224 C C . LYS B 1 134 ? -0.917 -26.609 -1.79 1 97.69 134 LYS B C 1
ATOM 2226 O O . LYS B 1 134 ? -0.496 -27.203 -0.787 1 97.69 134 LYS B O 1
ATOM 2231 N N . GLY B 1 135 ? -2.025 -25.922 -1.788 1 97.56 135 GLY B N 1
ATOM 2232 C CA . GLY B 1 135 ? -2.898 -25.812 -0.632 1 97.56 135 GLY B CA 1
ATOM 2233 C C . GLY B 1 135 ? -4.086 -24.891 -0.872 1 97.56 135 GLY B C 1
ATOM 2234 O O . GLY B 1 135 ? -4.352 -24.5 -2.008 1 97.56 135 GLY B O 1
ATOM 2235 N N . PRO B 1 136 ? -4.805 -24.719 0.164 1 98.19 136 PRO B N 1
ATOM 2236 C CA . PRO B 1 136 ? -5.926 -23.781 0.02 1 98.19 136 PRO B CA 1
ATOM 2237 C C . PRO B 1 136 ? -5.477 -22.328 -0.086 1 98.19 136 PRO B C 1
ATOM 2239 O O . PRO B 1 136 ? -4.398 -21.984 0.396 1 98.19 136 PRO B O 1
ATOM 2242 N N . HIS B 1 137 ? -6.328 -21.516 -0.77 1 98.19 137 HIS B N 1
ATOM 2243 C CA . HIS B 1 137 ? -6.117 -20.078 -0.731 1 98.19 137 HIS B CA 1
ATOM 2244 C C . HIS B 1 137 ? -6.18 -19.547 0.698 1 98.19 137 HIS B C 1
ATOM 2246 O O . HIS B 1 137 ? -6.824 -20.141 1.559 1 98.19 137 HIS B O 1
ATOM 2252 N N . GLN B 1 138 ? -5.445 -18.484 0.868 1 97.75 138 GLN B N 1
ATOM 2253 C CA . GLN B 1 138 ? -5.371 -17.828 2.168 1 97.75 138 GLN B CA 1
ATOM 2254 C C . GLN B 1 138 ? -5.465 -16.312 2.023 1 97.75 138 GLN B C 1
ATOM 2256 O O . GLN B 1 138 ? -4.703 -15.711 1.267 1 97.75 138 GLN B O 1
ATOM 2261 N N . SER B 1 139 ? -6.418 -15.695 2.746 1 96.19 139 SER B N 1
ATOM 2262 C CA . SER B 1 139 ? -6.602 -14.258 2.58 1 96.19 139 SER B CA 1
ATOM 2263 C C . SER B 1 139 ? -6.059 -13.492 3.783 1 96.19 139 SER B C 1
ATOM 2265 O O . SER B 1 139 ? -5.914 -12.266 3.73 1 96.19 139 SER B O 1
ATOM 2267 N N . ASP B 1 140 ? -5.812 -14.148 4.918 1 94.88 140 ASP B N 1
ATOM 2268 C CA . ASP B 1 140 ? -5.273 -13.523 6.121 1 94.88 140 ASP B CA 1
ATOM 2269 C C . ASP B 1 140 ? -3.764 -13.336 6.012 1 94.88 140 ASP B C 1
ATOM 2271 O O . ASP B 1 140 ? -3.01 -14.305 5.969 1 94.88 140 ASP B O 1
ATOM 2275 N N . PRO B 1 141 ? -3.342 -12.094 6.051 1 94.56 141 PRO B N 1
ATOM 2276 C CA . PRO B 1 141 ? -1.904 -11.852 5.898 1 94.56 141 PRO B CA 1
ATOM 2277 C C . PRO B 1 141 ? -1.075 -12.508 7.004 1 94.56 141 PRO B C 1
ATOM 2279 O O . PRO B 1 141 ? 0.084 -12.859 6.781 1 94.56 141 PRO B O 1
ATOM 2282 N N . GLU B 1 142 ? -1.545 -12.703 8.164 1 93.06 142 GLU B N 1
ATOM 2283 C CA . GLU B 1 142 ? -0.811 -13.289 9.281 1 93.06 142 GLU B CA 1
ATOM 2284 C C . GLU B 1 142 ? -0.662 -14.797 9.117 1 93.06 142 GLU B C 1
ATOM 2286 O O . GLU B 1 142 ? 0.145 -15.43 9.805 1 93.06 142 GLU B O 1
ATOM 2291 N N . LYS B 1 143 ? -1.451 -15.367 8.281 1 94.31 143 LYS B N 1
ATOM 2292 C CA . LYS B 1 143 ? -1.445 -16.812 8.102 1 94.31 143 LYS B CA 1
ATOM 2293 C C . LYS B 1 143 ? -0.821 -17.203 6.762 1 94.31 143 LYS B C 1
ATOM 2295 O O . LYS B 1 143 ? -0.932 -18.344 6.324 1 94.31 143 LYS B O 1
ATOM 2300 N N . SER B 1 144 ? -0.28 -16.172 6.133 1 94.5 144 SER B N 1
ATOM 2301 C CA . SER B 1 144 ? 0.395 -16.422 4.867 1 94.5 144 SER B CA 1
ATOM 2302 C C . SER B 1 144 ? 1.557 -17.391 5.051 1 94.5 144 SER B C 1
ATOM 2304 O O . SER B 1 144 ? 2.301 -17.312 6.027 1 94.5 144 SER B O 1
ATOM 2306 N N . ARG B 1 145 ? 1.775 -18.25 4.078 1 94 145 ARG B N 1
ATOM 2307 C CA . ARG B 1 145 ? 2.898 -19.172 4.105 1 94 145 ARG B CA 1
ATOM 2308 C C . ARG B 1 145 ? 4.004 -18.734 3.154 1 94 145 ARG B C 1
ATOM 2310 O O . ARG B 1 145 ? 4.992 -19.438 2.965 1 94 145 ARG B O 1
ATOM 2317 N N . LYS B 1 146 ? 3.809 -17.578 2.568 1 92 146 LYS B N 1
ATOM 2318 C CA . LYS B 1 146 ? 4.871 -17.031 1.725 1 92 146 LYS B CA 1
ATOM 2319 C C . LYS B 1 146 ? 6.109 -16.688 2.549 1 92 146 LYS B C 1
ATOM 2321 O O . LYS B 1 146 ? 5.996 -16.219 3.68 1 92 146 LYS B O 1
ATOM 2326 N N . GLY B 1 147 ? 7.191 -16.906 1.901 1 88.25 147 GLY B N 1
ATOM 2327 C CA . GLY B 1 147 ? 8.438 -16.562 2.57 1 88.25 147 GLY B CA 1
ATOM 2328 C C . GLY B 1 147 ? 8.641 -15.062 2.684 1 88.25 147 GLY B C 1
ATOM 2329 O O . GLY B 1 147 ? 8.164 -14.297 1.846 1 88.25 147 GLY B O 1
ATOM 2330 N N . ALA B 1 148 ? 9.211 -14.625 3.809 1 82.69 148 ALA B N 1
ATOM 2331 C CA . ALA B 1 148 ? 9.617 -13.234 4.008 1 82.69 148 ALA B CA 1
ATOM 2332 C C . ALA B 1 148 ? 11.125 -13.133 4.234 1 82.69 148 ALA B C 1
ATOM 2334 O O . ALA B 1 148 ? 11.727 -14.008 4.859 1 82.69 148 ALA B O 1
ATOM 2335 N N . HIS B 1 149 ? 11.703 -12.062 3.527 1 77.56 149 HIS B N 1
ATOM 2336 C CA . HIS B 1 149 ? 13.117 -11.828 3.777 1 77.56 149 HIS B CA 1
ATOM 2337 C C . HIS B 1 149 ? 13.367 -11.484 5.242 1 77.56 149 HIS B C 1
ATOM 2339 O O . HIS B 1 149 ? 12.633 -10.688 5.832 1 77.56 149 HIS B O 1
ATOM 2345 N N . VAL B 1 150 ? 14.109 -12.312 5.922 1 64.25 150 VAL B N 1
ATOM 2346 C CA . VAL B 1 150 ? 14.477 -12.008 7.301 1 64.25 150 VAL B CA 1
ATOM 2347 C C . VAL B 1 150 ? 15.523 -10.898 7.32 1 64.25 150 VAL B C 1
ATOM 2349 O O . VAL B 1 150 ? 16.5 -10.945 6.566 1 64.25 150 VAL B O 1
ATOM 2352 N N . LYS B 1 151 ? 15.203 -9.695 7.586 1 54.97 151 LYS B N 1
ATOM 2353 C CA . LYS B 1 151 ? 16.266 -8.719 7.828 1 54.97 151 LYS B CA 1
ATOM 2354 C C . LYS B 1 151 ? 17.266 -9.234 8.859 1 54.97 151 LYS B C 1
ATOM 2356 O O . LYS B 1 151 ? 16.859 -9.766 9.898 1 54.97 151 LYS B O 1
ATOM 2361 N N . ALA B 1 152 ? 18.625 -9.422 8.445 1 44.38 152 ALA B N 1
ATOM 2362 C CA . ALA B 1 152 ? 19.719 -9.844 9.312 1 44.38 152 ALA B CA 1
ATOM 2363 C C . ALA B 1 152 ? 19.812 -8.961 10.547 1 44.38 152 ALA B C 1
ATOM 2365 O O . ALA B 1 152 ? 19.828 -7.73 10.445 1 44.38 152 ALA B O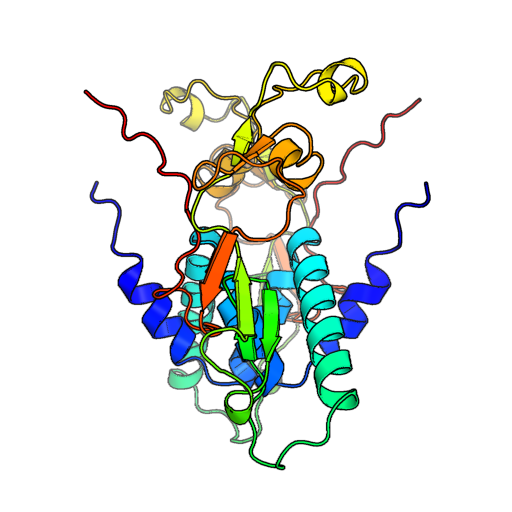 1
ATOM 2366 N N . LYS B 1 153 ? 19.281 -9.266 11.727 1 42 153 LYS B N 1
ATOM 2367 C CA . LYS B 1 153 ? 19.75 -8.578 12.922 1 42 153 LYS B CA 1
ATOM 2368 C C . LYS B 1 153 ? 21.281 -8.477 12.93 1 42 153 LYS B C 1
ATOM 2370 O O . LYS B 1 153 ? 21.969 -9.344 12.398 1 42 153 LYS B O 1
ATOM 2375 N N . ASP B 1 154 ? 21.781 -7.207 13.039 1 34.38 154 ASP B N 1
ATOM 2376 C CA . ASP B 1 154 ? 23.188 -7.07 13.43 1 34.38 154 ASP B CA 1
ATOM 2377 C C . ASP B 1 154 ? 23.578 -8.156 14.422 1 34.38 154 ASP B C 1
ATOM 2379 O O . ASP B 1 154 ? 23.047 -8.234 15.523 1 34.38 154 ASP B O 1
ATOM 2383 N N . GLU B 1 155 ? 23.797 -9.281 14.062 1 30.08 155 GLU B N 1
ATOM 2384 C CA . GLU B 1 155 ? 24.594 -10.047 15.008 1 30.08 155 GLU B CA 1
ATOM 2385 C C . GLU B 1 155 ? 25.656 -9.172 15.672 1 30.08 155 GLU B C 1
ATOM 2387 O O . GLU B 1 155 ? 26.453 -8.523 14.984 1 30.08 155 GLU B O 1
ATOM 2392 N N . GLU B 1 156 ? 25.469 -8.797 16.984 1 29.44 156 GLU B N 1
ATOM 2393 C CA . GLU B 1 156 ? 26.688 -8.57 17.75 1 29.44 156 GLU B CA 1
ATOM 2394 C C . GLU B 1 156 ? 27.719 -9.672 17.5 1 29.44 156 GLU B C 1
ATOM 2396 O O . GLU B 1 156 ? 27.359 -10.852 17.438 1 29.44 156 GLU B O 1
#

Secondary structure (DSSP, 8-state):
-----THHHHHHHHT--HHHHHHHHHHHTTSHHHHHHHHHHHHHHHHHHHHS---TTPPEEE-TTT--EEEGGG--TTSEEE--S-EEE-TT-THHHH----S-SSSHHHHHH-GGGEEETTT--BTTSPPSEEE-----GGG--S----------/-----THHHHHHHHT--HHHHHHHHHHHTTSHHHHHHHHHHHHHHHHHHHHS---TTPPEEE-TTT--EEEGGG--TTSEEE--S-EEE-TT-THHHH----S-SSSHHHHHH-GGGEEETTT--BTTSPPSEEE-----GGG--S----------

Neares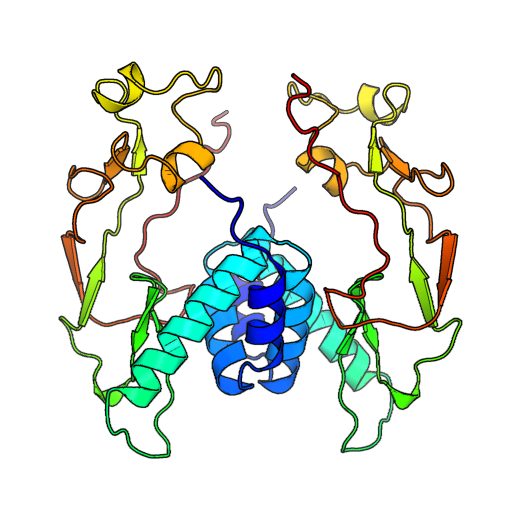t PDB structures (foldseek):
  2yrt-assembly1_A  TM=6.895E-01  e=2.977E-03  Homo sapiens
  2xcm-assembly2_F  TM=6.161E-01  e=8.443E-03  Arabidopsis thaliana
  9ep8-assembly1_B  TM=4.199E-01  e=6.933E+00  Homo sapiens
  6ah0-assembly1_D  TM=3.009E-01  e=8.997E+00  Homo sapiens
  2yrt-assembly1_A  TM=6.896E-01  e=2.736E-03  Homo sapiens

Foldseek 3Di:
DDPPDPVVVLVVVVPDDPVVVVVVLVVVVVDVVSVVVVVVLVVQQVVVPVPDDDDPPWDWAAFPFARHIDTPVPWWFAPDAHALFDWDFQPPQPVVVVDPDPDDCPDPVCCVVPQQRTAGPRPGHGRVDIGPHGGTGDRRPVPHSHYDDDDDDPPD/DDPPDCPVVLVVVVPDDPVVVVVVLVVVVVDVVSVVVVVVLVVQQVVVPVPDDDDPPWDWAAFPFARHIDTPVPWWFAPDAHALFDWDFQPPQPVVVVDPDPDDCPDPVCCVVPQQRTAGPRPGDGRVDIGDHGGTGDRRPVPHSHYDDDDDDPPD

pLDDT: mean 88.74, std 16.35, range [22.28, 98.25]

Sequence (312 aa):
MSSTQPSNSYEVVRNIPNDQAKAILLSLCTNPAICAKVATYAKRLDEEALSKKHKPDSTIAICVQCDQPYYEEDNDDTSCVHHDGVLEVNYKAEVWEEISDDGPIDSSDNEEDVPEGFNWTCCGTIGTSEGCKKGPHQSDPEKSRKGAHVKAKDEEMSSTQPSNSYEVVRNIPNDQAKAILLSLCTNPAICAKVATYAKRLDEEALSKKHKPDSTIAICVQCDQPYYEEDNDDTSCVHHDGVLEVNYKAEVWEEISDDGPIDSSDNEEDVPEGFNWTCCGTIGTSEGCKKGPHQSDPEKSRKGAHVKAKDEE

InterPro domains:
  IPR059298 Domain of unknown function DUF8254 [PF26782] (61-92)

Organism: Hypocrea jecorina (strain QM6a) (NCBI:txid431241)